Protein AF-A0AAV0HMB6-F1 (afdb_monomer_lite)

pLDDT: mean 75.04, std 21.89, range [33.16, 98.25]

Secondary structure (DSSP, 8-state):
------HHHHHHHHHHHHHHHHHSTT---SEEEEEEEEETTPSPP--TT--S--TTTS-GGGEEEEEEEEEE-HHHHHHTT------------------------S--HHHHHHGGG-EEETTSHHHHHHHHHT-EEEEE-----TTSTTSGGG---TTPPPHHHHHHHHTT--EEEEEEETTEEEEEEESS-------

Sequence (199 aa):
MEEHLSPLAITHLLQHTLRSLCNHETSQWVYAVFWRILPRNYPPPKWDGQGAYDRSRGNRRNWILVWEDGFCNFAAAETINNECPTTTTTTTCSASASGYHHHHQGLQPELFFKMSHEIYNYGEGLIGKVAADHSHKWVYKEANEQEINFLSTWHNSPDSQPRTWEAQFQSGIKTIALIGVREGVVQLGAVHKVLLRTY

Radius of gyration: 20.17 Å; chains: 1; bounding box: 51×43×58 Å

Foldseek 3Di:
DPPDDDPVRVLVVVVVVQCCQCPDPPHQFQKKWWWFKDAQCPVPDCPPDDDDPPVPPDDLQRIKTATDDMDGNQVQQQPPVPPDDDDDDDDDDDDDDDDDPPPQQGCDPVLVVVRNPDMGRQCFEDFNVCQNVQHKDKDFDDDDPVPPPPPCVPDPDSHDDPPSVVVVVVSQWGMWMWGHDPGTIMITTGSDDDDDDDD

InterPro domains:
  IPR025610 Transcri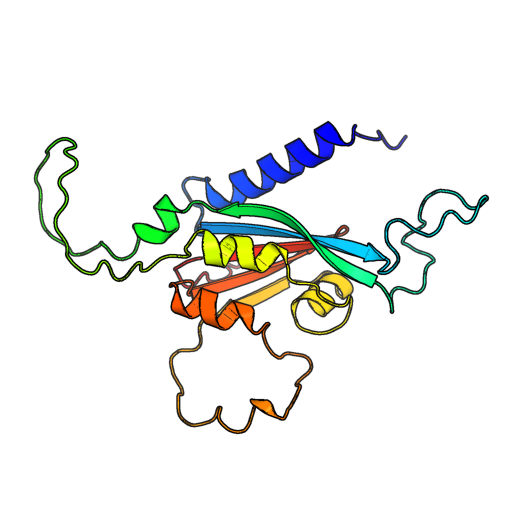ption factor MYC/MYB N-terminal [PF14215] (14-194)

Structure (mmCIF, N/CA/C/O backbone):
data_AF-A0AAV0HMB6-F1
#
_entry.id   AF-A0AAV0HMB6-F1
#
loop_
_atom_site.group_PDB
_atom_site.id
_atom_site.type_symbol
_atom_site.label_atom_id
_atom_site.label_alt_id
_atom_site.label_comp_id
_atom_site.label_asym_id
_atom_site.label_entity_id
_atom_site.label_seq_id
_atom_site.pdbx_PDB_ins_code
_atom_site.Cartn_x
_atom_site.Cartn_y
_atom_site.Cartn_z
_atom_site.occupancy
_atom_site.B_iso_or_equiv
_atom_site.auth_seq_id
_atom_site.auth_comp_id
_atom_site.auth_asym_id
_atom_site.auth_atom_id
_atom_site.pdbx_PDB_model_num
ATOM 1 N N . MET A 1 1 ? -4.453 -3.823 -30.445 1.00 33.16 1 MET A N 1
ATOM 2 C CA . MET A 1 1 ? -4.070 -2.400 -30.462 1.00 33.16 1 MET A CA 1
ATOM 3 C C . MET A 1 1 ? -4.107 -1.963 -29.007 1.00 33.16 1 MET A C 1
ATOM 5 O O . MET A 1 1 ? -5.194 -1.818 -28.475 1.00 33.16 1 MET A O 1
ATOM 9 N N . GLU A 1 2 ? -2.968 -1.963 -28.308 1.00 44.78 2 GLU A N 1
ATOM 10 C CA . GLU A 1 2 ? -2.918 -1.468 -26.922 1.00 44.78 2 GLU A CA 1
ATOM 11 C C . GLU A 1 2 ? -2.965 0.060 -26.986 1.00 44.78 2 GLU A C 1
ATOM 13 O O . GLU A 1 2 ? -2.011 0.691 -27.439 1.00 44.78 2 GLU A O 1
ATOM 18 N N . GLU A 1 3 ? -4.096 0.651 -26.605 1.00 52.81 3 GLU A N 1
ATOM 19 C CA . GLU A 1 3 ? -4.207 2.098 -26.433 1.00 52.81 3 GLU A CA 1
ATOM 20 C C . GLU A 1 3 ? -3.303 2.514 -25.269 1.00 52.81 3 GLU A C 1
ATOM 22 O O . GLU A 1 3 ? -3.599 2.279 -24.097 1.00 52.81 3 GLU A O 1
ATOM 27 N N . HIS A 1 4 ? -2.146 3.085 -25.597 1.00 60.34 4 HIS A N 1
ATOM 28 C CA . HIS A 1 4 ? -1.237 3.633 -24.602 1.00 60.34 4 HIS A CA 1
ATOM 29 C C . HIS A 1 4 ? -1.831 4.949 -24.087 1.00 60.34 4 HIS A C 1
ATOM 31 O O . HIS A 1 4 ? -1.728 5.990 -24.737 1.00 60.34 4 HIS A O 1
ATOM 37 N N . LEU A 1 5 ? -2.498 4.893 -22.933 1.00 73.69 5 LEU A N 1
ATOM 38 C CA . LEU A 1 5 ? -2.945 6.083 -22.210 1.00 73.69 5 LEU A CA 1
ATOM 39 C C . LEU A 1 5 ? -1.743 6.995 -21.929 1.00 73.69 5 LEU A C 1
ATOM 41 O O . LEU A 1 5 ? -0.644 6.522 -21.627 1.00 73.69 5 LEU A O 1
ATOM 45 N N . SER A 1 6 ? -1.946 8.311 -22.018 1.00 84.62 6 SER A N 1
ATOM 46 C CA . SER A 1 6 ? -0.883 9.260 -21.684 1.00 84.62 6 SER A CA 1
ATOM 47 C C . SER A 1 6 ? -0.466 9.090 -20.212 1.00 84.62 6 SER A C 1
ATOM 49 O O . SER A 1 6 ? -1.313 8.775 -19.372 1.00 84.62 6 SER A O 1
ATOM 51 N N . PRO A 1 7 ? 0.809 9.330 -19.851 1.00 80.25 7 PRO A N 1
ATOM 52 C CA . PRO A 1 7 ? 1.263 9.206 -18.463 1.00 80.25 7 PRO A CA 1
ATOM 53 C C . PRO A 1 7 ? 0.420 10.027 -17.475 1.00 80.25 7 PRO A C 1
ATOM 55 O O . PRO A 1 7 ? 0.110 9.558 -16.386 1.00 80.25 7 PRO A O 1
ATOM 58 N N . LEU A 1 8 ? -0.020 11.217 -17.896 1.00 83.56 8 LEU A N 1
ATOM 59 C CA . LEU A 1 8 ? -0.921 12.090 -17.137 1.00 83.56 8 LEU A CA 1
ATOM 60 C C . LEU A 1 8 ? -2.319 11.483 -16.940 1.00 83.56 8 LEU A C 1
ATOM 62 O O . LEU A 1 8 ? -2.918 11.639 -15.881 1.00 83.56 8 LEU A O 1
ATOM 66 N N . ALA A 1 9 ? -2.855 10.787 -17.946 1.00 87.12 9 ALA A N 1
ATOM 67 C CA . ALA A 1 9 ? -4.139 10.105 -17.814 1.00 87.12 9 ALA A CA 1
ATOM 68 C C . ALA A 1 9 ? -4.046 8.921 -16.840 1.00 87.12 9 ALA A C 1
ATOM 70 O O . ALA A 1 9 ? -4.976 8.689 -16.069 1.00 87.12 9 ALA A O 1
ATOM 71 N N . ILE A 1 10 ? -2.916 8.204 -16.838 1.00 87.44 10 ILE A N 1
ATOM 72 C CA . ILE A 1 10 ? -2.668 7.082 -15.923 1.00 87.44 10 ILE A CA 1
ATOM 73 C C . ILE A 1 10 ? -2.595 7.570 -14.473 1.00 87.44 10 ILE A C 1
ATOM 75 O O . ILE A 1 10 ? -3.253 6.987 -13.611 1.00 87.44 10 ILE A O 1
ATOM 79 N N . THR A 1 11 ? -1.854 8.648 -14.196 1.00 89.62 11 THR A N 1
ATOM 80 C CA . THR A 1 11 ? -1.763 9.203 -12.835 1.00 89.62 11 THR A CA 1
ATOM 81 C C . THR A 1 11 ? -3.111 9.729 -12.354 1.00 89.62 11 THR A C 1
ATOM 83 O O . THR A 1 11 ? -3.522 9.427 -11.238 1.00 89.62 11 THR A O 1
ATOM 86 N N . HIS A 1 12 ? -3.852 10.433 -13.212 1.00 91.69 12 HIS A N 1
ATOM 87 C CA . HIS A 1 12 ? -5.188 10.918 -12.870 1.00 91.69 12 HIS A CA 1
ATOM 88 C C . HIS A 1 12 ? -6.165 9.769 -12.577 1.00 91.69 12 HIS A C 1
ATOM 90 O O . HIS A 1 12 ? -6.942 9.837 -11.623 1.00 91.69 12 HIS A O 1
ATOM 96 N N . LEU A 1 13 ? -6.120 8.691 -13.366 1.00 94.44 13 LEU A N 1
ATOM 97 C CA . LEU A 1 13 ? -6.949 7.509 -13.137 1.00 94.44 13 LEU A CA 1
ATOM 98 C C . LEU 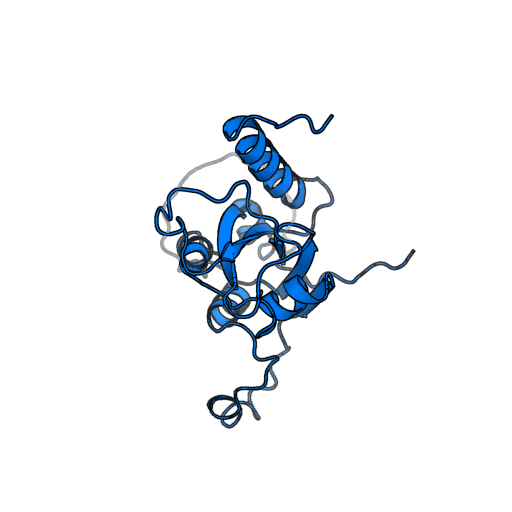A 1 13 ? -6.589 6.812 -11.821 1.00 94.44 13 LEU A C 1
ATOM 100 O O . LEU A 1 13 ? -7.493 6.421 -11.079 1.00 94.44 13 LEU A O 1
ATOM 104 N N . LEU A 1 14 ? -5.296 6.677 -11.514 1.00 95.19 14 LEU A N 1
ATOM 105 C CA . LEU A 1 14 ? -4.832 6.106 -10.251 1.00 95.19 14 LEU A CA 1
ATOM 106 C C . LEU A 1 14 ? -5.345 6.929 -9.067 1.00 95.19 14 LEU A C 1
ATOM 108 O O . LEU A 1 14 ? -6.019 6.385 -8.192 1.00 95.19 14 LEU A O 1
ATOM 112 N N . GLN A 1 15 ? -5.115 8.240 -9.090 1.00 95.12 15 GLN A N 1
ATOM 113 C CA . GLN A 1 15 ? -5.544 9.151 -8.034 1.00 95.12 15 GLN A CA 1
ATOM 114 C C . GLN A 1 15 ? -7.068 9.115 -7.838 1.00 95.12 15 GLN A C 1
ATOM 116 O O . GLN A 1 15 ? -7.560 9.009 -6.712 1.00 95.12 15 GLN A O 1
ATOM 121 N N . HIS A 1 16 ? -7.834 9.150 -8.935 1.00 95.06 16 HIS A N 1
ATOM 122 C CA . HIS A 1 16 ? -9.292 9.036 -8.898 1.00 95.06 16 HIS A CA 1
ATOM 123 C C . HIS A 1 16 ? -9.742 7.700 -8.289 1.00 95.06 16 HIS A C 1
ATOM 125 O O . HIS A 1 16 ? -10.652 7.669 -7.460 1.00 95.06 16 HIS A O 1
ATOM 131 N N . THR A 1 17 ? -9.085 6.599 -8.659 1.00 95.75 17 THR A N 1
ATOM 132 C CA . THR A 1 17 ? -9.391 5.258 -8.144 1.00 95.75 17 THR A CA 1
ATOM 133 C C . THR A 1 17 ? -9.129 5.169 -6.643 1.00 95.75 17 THR A C 1
ATOM 135 O O . THR A 1 17 ? -10.019 4.766 -5.896 1.00 95.75 17 THR A O 1
ATOM 138 N N . LEU A 1 18 ? -7.953 5.604 -6.177 1.00 96.81 18 LEU A N 1
ATOM 139 C CA . LEU A 1 18 ? -7.600 5.597 -4.753 1.00 96.81 18 LEU A CA 1
ATOM 140 C C . LEU A 1 18 ? -8.571 6.448 -3.928 1.00 96.81 18 LEU A C 1
ATOM 142 O O . LEU A 1 18 ? -9.039 6.012 -2.878 1.00 96.81 18 LEU A O 1
ATOM 146 N N . ARG A 1 19 ? -8.953 7.624 -4.438 1.00 95.31 19 ARG A N 1
ATOM 147 C CA . ARG A 1 19 ? -9.962 8.478 -3.802 1.00 95.31 19 ARG A CA 1
ATOM 148 C C . ARG A 1 19 ? -11.334 7.808 -3.741 1.00 95.31 19 ARG A C 1
ATOM 150 O O . ARG A 1 19 ? -11.994 7.862 -2.705 1.00 95.31 19 ARG A O 1
ATOM 157 N N . SER A 1 20 ? -11.762 7.165 -4.826 1.00 94.69 20 SER A N 1
ATOM 158 C CA . SER A 1 20 ? -13.049 6.464 -4.887 1.00 94.69 20 SER A CA 1
ATOM 159 C C . SER A 1 20 ? -13.138 5.311 -3.885 1.00 94.69 20 SER A C 1
ATOM 161 O O . SER A 1 20 ? -14.225 5.041 -3.381 1.00 94.69 20 SER A O 1
ATOM 163 N N . LEU A 1 21 ? -12.020 4.646 -3.574 1.00 94.50 21 LEU A N 1
ATOM 164 C CA . LEU A 1 21 ? -11.984 3.566 -2.585 1.00 94.50 21 LEU A CA 1
ATOM 165 C C . LEU A 1 21 ? -12.268 4.062 -1.163 1.00 94.50 21 LEU A C 1
ATOM 167 O O . LEU A 1 21 ? -12.792 3.292 -0.365 1.00 94.50 21 LEU A O 1
ATOM 171 N N . CYS A 1 22 ? -11.977 5.326 -0.847 1.00 93.50 22 CYS A N 1
ATOM 172 C CA . CYS A 1 22 ? -12.144 5.894 0.496 1.00 93.50 22 CYS A CA 1
ATOM 173 C C . CYS A 1 22 ? -13.364 6.813 0.647 1.00 93.50 22 CYS A C 1
ATOM 175 O O . CYS A 1 22 ? -13.872 6.977 1.750 1.00 93.50 22 CYS A O 1
ATOM 177 N N . ASN A 1 23 ? -13.842 7.418 -0.443 1.00 88.25 23 ASN A N 1
ATOM 178 C CA . ASN A 1 23 ? -14.898 8.437 -0.395 1.00 88.25 23 ASN A CA 1
ATOM 179 C C . ASN A 1 23 ? -16.288 7.934 -0.816 1.00 88.25 23 ASN A C 1
ATOM 181 O O . ASN A 1 23 ? -17.207 8.739 -0.946 1.00 88.25 23 ASN A O 1
ATOM 185 N N . HIS A 1 24 ? -16.459 6.633 -1.057 1.00 82.06 24 HIS A N 1
ATOM 186 C CA . HIS A 1 24 ? -17.790 6.069 -1.285 1.00 82.06 24 HIS A CA 1
ATOM 187 C C . HIS A 1 24 ? -18.606 6.098 0.019 1.00 82.06 24 HIS A C 1
ATOM 189 O O . HIS A 1 24 ? -18.050 5.823 1.079 1.00 82.06 24 HIS A O 1
ATOM 195 N N . GLU A 1 25 ? -19.915 6.366 -0.043 1.00 75.69 25 GLU A N 1
ATOM 196 C CA . GLU A 1 25 ? -20.788 6.497 1.147 1.00 75.69 25 GLU A CA 1
ATOM 197 C C . GLU A 1 25 ? -20.763 5.264 2.064 1.00 75.69 25 GLU A C 1
ATOM 199 O O . GLU A 1 25 ? -20.934 5.359 3.274 1.00 75.69 25 GLU A O 1
ATOM 204 N N . THR A 1 26 ? -20.517 4.092 1.484 1.00 80.69 26 THR A N 1
ATOM 205 C CA . THR A 1 26 ? -20.429 2.810 2.195 1.00 80.69 26 THR A CA 1
ATOM 206 C C . THR A 1 26 ? -18.992 2.368 2.471 1.00 80.69 26 THR A C 1
ATOM 208 O O . THR A 1 26 ? -18.779 1.234 2.908 1.00 80.69 26 THR A O 1
ATOM 211 N N . SER A 1 27 ? -17.993 3.190 2.136 1.00 85.25 27 SER A N 1
ATOM 212 C CA . SER A 1 27 ? -16.596 2.806 2.305 1.00 85.25 27 SER A CA 1
ATOM 213 C C . SER A 1 27 ? -16.220 2.763 3.778 1.00 85.25 27 SER A C 1
ATOM 215 O O . SER A 1 27 ? -16.544 3.647 4.563 1.00 85.25 27 SER A O 1
ATOM 217 N N . GLN A 1 28 ? -15.490 1.714 4.139 1.00 90.25 28 GLN A N 1
ATOM 218 C CA . GLN A 1 28 ? -14.910 1.549 5.469 1.00 90.25 28 GLN A CA 1
ATOM 219 C C . GLN A 1 28 ? -13.432 1.969 5.499 1.00 90.25 28 GLN A C 1
ATOM 221 O O . GLN A 1 28 ? -12.807 1.939 6.559 1.00 90.25 28 GLN A O 1
ATOM 226 N N . TRP A 1 29 ? -12.865 2.326 4.342 1.00 94.56 29 TRP A N 1
ATOM 227 C CA . TRP A 1 29 ? -11.444 2.604 4.169 1.00 94.56 29 TRP A CA 1
ATOM 228 C C . TRP A 1 29 ? -11.159 4.092 4.346 1.00 94.56 29 TRP A C 1
ATOM 230 O O . TRP A 1 29 ? -11.701 4.924 3.627 1.00 94.56 29 TRP A O 1
ATOM 240 N N . VAL A 1 30 ? -10.260 4.425 5.269 1.00 94.62 30 VAL A N 1
ATOM 241 C CA . VAL A 1 30 ? -9.842 5.810 5.534 1.00 94.62 30 VAL A CA 1
ATOM 242 C C . VAL A 1 30 ? -8.644 6.219 4.684 1.00 94.62 30 VAL A C 1
ATOM 244 O O . VAL A 1 30 ? -8.485 7.399 4.395 1.00 94.62 30 VAL A O 1
ATOM 247 N N . TYR A 1 31 ? -7.826 5.262 4.238 1.00 96.62 31 TYR A N 1
ATOM 248 C CA . TYR A 1 31 ? -6.764 5.523 3.272 1.00 96.62 31 TYR A CA 1
ATOM 249 C C . TYR A 1 31 ? -6.585 4.373 2.280 1.00 96.62 31 TYR A C 1
ATOM 251 O O . TYR A 1 31 ? -6.915 3.219 2.571 1.00 96.62 31 TYR A O 1
ATOM 259 N N . ALA A 1 32 ? -6.007 4.708 1.130 1.00 97.88 32 ALA A N 1
ATOM 260 C CA . ALA A 1 32 ? -5.590 3.795 0.081 1.00 97.88 32 ALA A CA 1
ATOM 261 C C . ALA A 1 32 ? -4.216 4.215 -0.456 1.00 97.88 32 ALA A C 1
ATOM 263 O O . ALA A 1 32 ? -3.993 5.386 -0.744 1.00 97.88 32 ALA A O 1
ATOM 264 N N . VAL A 1 33 ? -3.301 3.263 -0.605 1.00 98.00 33 VAL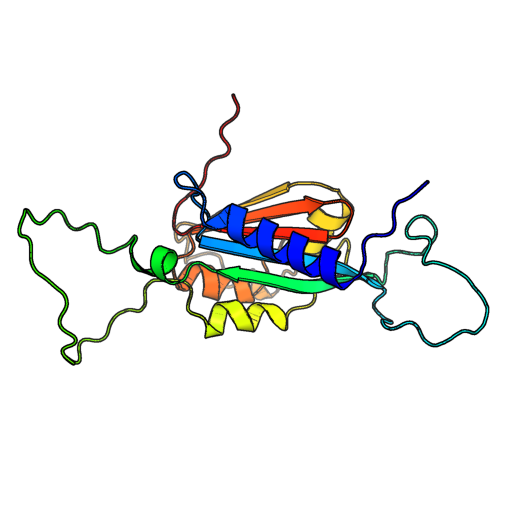 A N 1
ATOM 265 C CA . VAL A 1 33 ? -1.943 3.469 -1.124 1.00 98.00 33 VAL A CA 1
ATOM 266 C C . VAL A 1 33 ? -1.692 2.480 -2.244 1.00 98.00 33 VAL A C 1
ATOM 268 O O . VAL A 1 33 ? -2.041 1.304 -2.119 1.00 98.00 33 VAL A O 1
ATOM 271 N N . PHE A 1 34 ? -1.063 2.940 -3.319 1.00 98.25 34 PHE A N 1
ATOM 272 C CA . PHE A 1 34 ? -0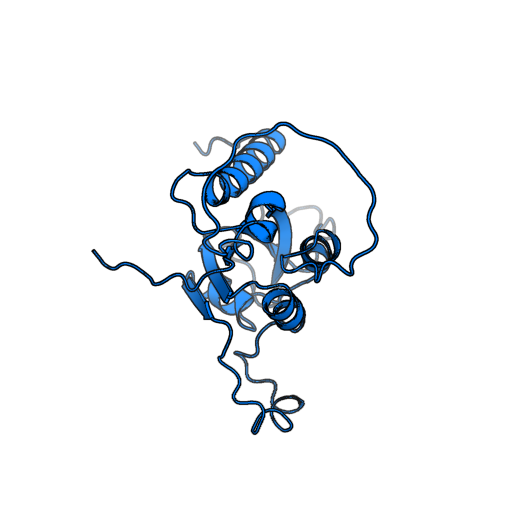.615 2.077 -4.394 1.00 98.25 34 PHE A CA 1
ATOM 273 C C . PHE A 1 34 ? 0.906 1.926 -4.403 1.00 98.25 34 PHE A C 1
ATOM 275 O O . PHE A 1 34 ? 1.657 2.890 -4.570 1.00 98.25 34 PHE A O 1
ATOM 282 N N . TRP A 1 35 ? 1.340 0.677 -4.255 1.00 97.75 35 TRP A N 1
ATOM 283 C CA . TRP A 1 35 ? 2.733 0.267 -4.307 1.00 97.75 35 TRP A CA 1
ATOM 284 C C . TRP A 1 35 ? 3.052 -0.311 -5.686 1.00 97.75 35 TRP A C 1
ATOM 286 O O . TRP A 1 35 ? 2.624 -1.422 -6.007 1.00 97.75 35 TRP A O 1
ATOM 296 N N . ARG A 1 36 ? 3.812 0.417 -6.507 1.00 95.69 36 ARG A N 1
ATOM 297 C CA . ARG A 1 36 ? 4.202 -0.009 -7.858 1.00 95.69 36 ARG A CA 1
ATOM 298 C C . ARG A 1 36 ? 5.338 -1.010 -7.800 1.00 95.69 36 ARG A C 1
ATOM 300 O O . ARG A 1 36 ? 6.358 -0.751 -7.169 1.00 95.69 36 ARG A O 1
ATOM 307 N N . ILE A 1 37 ? 5.208 -2.097 -8.552 1.00 93.69 37 ILE A N 1
ATOM 308 C CA . ILE A 1 37 ? 6.316 -3.021 -8.791 1.00 93.69 37 ILE A CA 1
ATOM 309 C C . ILE A 1 37 ? 7.238 -2.442 -9.868 1.00 93.69 37 ILE A C 1
ATOM 311 O O . ILE A 1 37 ? 6.807 -2.181 -10.995 1.00 93.69 37 ILE A O 1
ATOM 315 N N . LEU A 1 38 ? 8.522 -2.295 -9.547 1.00 90.12 38 LEU A N 1
ATOM 316 C CA . LEU A 1 38 ? 9.539 -1.853 -10.496 1.00 90.12 38 LEU A CA 1
ATOM 317 C C . LEU A 1 38 ? 10.900 -2.532 -10.273 1.00 90.12 38 LEU A C 1
ATOM 319 O O . LEU A 1 38 ? 11.188 -3.016 -9.177 1.00 90.12 38 LEU A O 1
ATOM 323 N N . PRO A 1 39 ? 11.763 -2.605 -11.301 1.00 87.44 39 PRO A N 1
ATOM 324 C CA . PRO A 1 39 ? 13.129 -3.088 -11.127 1.00 87.44 39 PRO A CA 1
ATOM 325 C C . PRO A 1 39 ? 13.913 -2.161 -10.190 1.00 87.44 39 PRO A C 1
ATOM 327 O O . PRO A 1 39 ? 13.859 -0.947 -10.353 1.00 87.44 39 PRO A O 1
ATOM 330 N N . ARG A 1 40 ? 14.713 -2.706 -9.267 1.00 80.31 40 ARG A N 1
ATOM 331 C CA . ARG A 1 40 ? 15.504 -1.905 -8.310 1.00 80.31 40 ARG A CA 1
ATOM 332 C C . ARG A 1 40 ? 16.460 -0.897 -8.959 1.00 80.31 40 ARG A C 1
ATOM 334 O O . ARG A 1 40 ? 16.766 0.122 -8.356 1.00 80.31 40 ARG A O 1
ATOM 341 N N . ASN A 1 41 ? 16.904 -1.152 -10.186 1.00 70.69 41 ASN A N 1
ATOM 342 C CA . ASN A 1 41 ? 17.792 -0.257 -10.930 1.00 70.69 41 ASN A CA 1
ATOM 343 C C . ASN A 1 41 ? 17.026 0.840 -11.695 1.00 70.69 41 ASN A C 1
ATOM 345 O O . ASN A 1 41 ? 17.417 1.140 -12.809 1.00 70.69 41 ASN A O 1
ATOM 349 N N . TYR A 1 42 ? 15.924 1.397 -11.185 1.00 58.38 42 TYR A N 1
ATOM 350 C CA . TYR A 1 42 ? 15.123 2.389 -11.923 1.00 58.38 42 TYR A CA 1
ATOM 351 C C . TYR A 1 42 ? 15.601 3.848 -11.691 1.00 58.38 42 TYR A C 1
ATOM 353 O O . TYR A 1 42 ? 15.870 4.200 -10.544 1.00 58.38 42 TYR A O 1
ATOM 361 N N . PRO A 1 43 ? 15.648 4.726 -12.721 1.00 57.31 43 PRO A N 1
ATOM 362 C CA . PRO A 1 43 ? 15.482 4.404 -14.130 1.00 57.31 43 PRO A CA 1
ATOM 363 C C . PRO A 1 43 ? 16.644 3.510 -14.578 1.00 57.31 43 PRO A C 1
ATOM 365 O O . PRO A 1 43 ? 17.783 3.744 -14.171 1.00 57.31 43 PRO A O 1
ATOM 368 N N . PRO A 1 44 ? 16.369 2.473 -15.379 1.00 57.28 44 PRO A N 1
ATOM 369 C CA . PRO A 1 44 ? 17.384 1.538 -15.839 1.00 57.28 44 PRO A CA 1
ATOM 370 C C . PRO A 1 44 ? 18.558 2.300 -16.424 1.00 57.28 44 PRO A C 1
ATOM 372 O O . PRO A 1 44 ? 18.346 3.289 -17.138 1.00 57.28 44 PRO A O 1
ATOM 375 N N . PRO A 1 45 ? 19.793 1.868 -16.114 1.00 59.38 45 PRO A N 1
ATOM 376 C CA . PRO A 1 45 ? 20.955 2.435 -16.764 1.00 59.38 45 PRO A CA 1
ATOM 377 C C . PRO A 1 45 ? 20.693 2.385 -18.268 1.00 59.38 45 PRO A C 1
ATOM 379 O O . PRO A 1 45 ? 20.196 1.375 -18.768 1.00 59.38 45 PRO A O 1
ATOM 382 N N . LYS A 1 46 ? 20.934 3.504 -18.961 1.00 59.19 46 LYS A N 1
ATOM 383 C CA . LYS A 1 46 ? 20.759 3.614 -20.412 1.00 59.19 46 LYS A CA 1
ATOM 384 C C . LYS A 1 46 ? 21.703 2.616 -21.074 1.00 59.19 46 LYS A C 1
ATOM 386 O O . LYS A 1 46 ? 22.860 2.916 -21.333 1.00 59.19 46 LYS A O 1
ATOM 391 N N . TRP A 1 47 ? 21.245 1.385 -21.226 1.00 52.31 47 TRP A N 1
ATOM 392 C CA . TRP A 1 47 ? 21.889 0.380 -22.041 1.00 52.31 47 TRP A CA 1
ATOM 393 C C . TRP A 1 47 ? 21.225 0.557 -23.388 1.00 52.31 47 TRP A C 1
ATOM 395 O O . TRP A 1 47 ? 20.103 0.103 -23.610 1.00 52.31 47 TRP A O 1
ATOM 405 N N . ASP A 1 48 ? 21.858 1.375 -24.218 1.00 47.31 48 ASP A N 1
ATOM 406 C CA . ASP A 1 48 ? 21.398 1.676 -25.561 1.00 47.31 48 ASP A CA 1
ATOM 407 C C . ASP A 1 48 ? 21.128 0.350 -26.297 1.00 47.31 48 ASP A C 1
ATOM 409 O O . ASP A 1 48 ? 22.064 -0.369 -26.635 1.00 47.31 48 ASP A O 1
ATOM 413 N N . GLY A 1 49 ? 19.855 -0.015 -26.516 1.00 51.56 49 GLY A N 1
ATOM 414 C CA . GLY A 1 49 ? 19.522 -1.033 -27.520 1.00 51.56 49 GLY A CA 1
ATOM 415 C C . GLY A 1 49 ? 18.539 -2.162 -27.200 1.00 51.56 49 GLY A C 1
ATOM 416 O O . GLY A 1 49 ? 18.373 -3.011 -28.072 1.00 51.56 49 GLY A O 1
ATOM 417 N N . GLN A 1 50 ? 17.830 -2.214 -26.066 1.00 46.81 50 GLN A N 1
ATOM 418 C CA . GLN A 1 50 ? 16.754 -3.212 -25.909 1.00 46.81 50 GLN A CA 1
ATOM 419 C C . GLN A 1 50 ? 15.437 -2.594 -25.439 1.00 46.81 50 GLN A C 1
ATOM 421 O O . GLN A 1 50 ? 15.369 -1.917 -24.419 1.00 46.81 50 GLN A O 1
ATOM 426 N N . GLY A 1 51 ? 14.410 -2.805 -26.271 1.00 50.06 51 GLY A N 1
ATOM 427 C CA . GLY A 1 51 ? 13.080 -2.214 -26.178 1.00 50.06 51 GLY A CA 1
ATOM 428 C C . GLY A 1 51 ? 12.293 -2.563 -24.914 1.00 50.06 51 GLY A C 1
ATOM 429 O O . GLY A 1 51 ? 12.781 -3.252 -24.024 1.00 50.06 51 GLY A O 1
ATOM 430 N N . ALA A 1 52 ? 11.070 -2.019 -24.879 1.00 49.50 52 ALA A N 1
ATOM 431 C CA . ALA A 1 52 ? 10.063 -2.070 -23.817 1.00 49.50 52 ALA A CA 1
ATOM 432 C C . ALA A 1 52 ? 10.267 -3.181 -22.775 1.00 49.50 52 ALA A C 1
ATOM 434 O O . ALA A 1 52 ? 10.348 -4.352 -23.138 1.00 49.50 52 ALA A O 1
ATOM 435 N N . TYR A 1 53 ? 10.295 -2.804 -21.487 1.00 55.06 53 TYR A N 1
ATOM 436 C CA . TYR A 1 53 ? 10.407 -3.719 -20.346 1.00 55.06 53 TYR A CA 1
ATOM 437 C C . TYR A 1 53 ? 9.422 -4.878 -20.471 1.00 55.06 53 TYR A C 1
ATOM 439 O O . TYR A 1 53 ? 8.270 -4.777 -20.045 1.00 55.06 53 TYR A O 1
ATOM 447 N N . ASP A 1 54 ? 9.877 -6.001 -21.022 1.00 50.62 54 ASP A N 1
ATOM 448 C CA . ASP A 1 54 ? 9.091 -7.217 -21.020 1.00 50.62 54 ASP A CA 1
ATOM 449 C C . ASP A 1 54 ? 9.118 -7.785 -19.600 1.00 50.62 54 ASP A C 1
ATOM 451 O O . ASP A 1 54 ? 9.996 -8.554 -19.192 1.00 50.62 54 ASP A O 1
ATOM 455 N N . ARG A 1 55 ? 8.125 -7.355 -18.820 1.00 55.72 55 ARG A N 1
ATOM 456 C CA . ARG A 1 55 ? 7.897 -7.754 -17.429 1.00 55.72 55 ARG A CA 1
ATOM 457 C C . ARG A 1 55 ? 7.728 -9.268 -17.266 1.00 55.72 55 ARG A C 1
ATOM 459 O O . ARG A 1 55 ? 7.763 -9.759 -16.136 1.00 55.72 55 ARG A O 1
ATOM 466 N N . SER A 1 56 ? 7.534 -10.015 -18.354 1.00 51.31 56 SER A N 1
ATOM 467 C CA . SER A 1 56 ? 7.374 -11.470 -18.341 1.00 51.31 56 SER A CA 1
ATOM 468 C C . SER A 1 56 ? 8.691 -12.252 -18.438 1.00 51.31 56 SER A C 1
ATOM 470 O O . SER A 1 56 ? 8.702 -13.432 -18.097 1.00 51.31 56 SER A O 1
ATOM 472 N N . ARG A 1 57 ? 9.808 -11.618 -18.839 1.00 52.56 57 ARG A N 1
ATOM 473 C CA . ARG A 1 57 ? 11.071 -12.319 -19.161 1.00 52.56 57 ARG A CA 1
ATOM 474 C C . ARG A 1 57 ? 12.271 -11.991 -18.264 1.00 52.56 57 ARG A C 1
ATOM 476 O O . ARG A 1 57 ? 13.312 -12.631 -18.389 1.00 52.56 57 ARG A O 1
ATOM 483 N N . GLY A 1 58 ? 12.154 -11.020 -17.357 1.00 58.88 58 GLY A N 1
ATOM 484 C CA . GLY A 1 58 ? 13.238 -10.618 -16.451 1.00 58.88 58 GLY A CA 1
ATOM 485 C C . GLY A 1 58 ? 13.276 -11.400 -15.133 1.00 58.88 58 GLY A C 1
ATOM 486 O O . GLY A 1 58 ? 12.237 -11.743 -14.572 1.00 58.88 58 GLY A O 1
ATOM 487 N N . ASN A 1 59 ? 14.476 -11.625 -14.586 1.00 65.19 59 ASN A N 1
ATOM 488 C CA . ASN A 1 59 ? 14.655 -12.128 -13.221 1.00 65.19 59 ASN A CA 1
ATOM 489 C C . ASN A 1 59 ? 14.038 -11.139 -12.208 1.00 65.19 59 ASN A C 1
ATOM 491 O O . ASN A 1 59 ? 14.618 -10.088 -11.926 1.00 65.19 59 ASN A O 1
ATOM 495 N N . ARG A 1 60 ? 12.869 -11.481 -11.651 1.00 71.06 60 ARG A N 1
ATOM 496 C CA . ARG A 1 60 ? 12.130 -10.627 -10.702 1.00 71.06 60 ARG A CA 1
ATOM 497 C C . ARG A 1 60 ? 12.703 -10.622 -9.280 1.00 71.06 60 ARG A C 1
ATOM 499 O O . ARG A 1 60 ? 12.185 -9.907 -8.433 1.00 71.06 60 ARG A O 1
ATOM 506 N N . ARG A 1 61 ? 13.788 -11.363 -9.007 1.00 73.12 61 ARG A N 1
ATOM 507 C CA . ARG A 1 61 ? 14.433 -11.411 -7.674 1.00 73.12 61 ARG A CA 1
ATOM 508 C C . ARG A 1 61 ? 14.966 -10.056 -7.193 1.00 73.12 61 ARG A C 1
ATOM 510 O O . ARG A 1 61 ? 15.144 -9.870 -6.002 1.00 73.12 61 ARG A O 1
ATOM 517 N N . ASN A 1 62 ? 15.212 -9.119 -8.111 1.00 82.44 62 ASN A N 1
ATOM 518 C CA . ASN A 1 62 ? 15.706 -7.771 -7.801 1.00 82.44 62 ASN A CA 1
ATOM 519 C C . ASN A 1 62 ? 14.631 -6.695 -7.999 1.00 82.44 62 ASN A C 1
ATOM 521 O O . ASN A 1 62 ? 14.952 -5.538 -8.275 1.00 82.44 62 ASN A O 1
ATOM 525 N N . TRP A 1 63 ? 13.357 -7.074 -7.986 1.00 90.88 63 TRP A N 1
ATOM 526 C CA . TRP A 1 63 ? 12.266 -6.118 -8.106 1.00 90.88 63 TRP A CA 1
ATOM 527 C C . TRP A 1 63 ? 11.861 -5.621 -6.726 1.00 90.88 63 TRP A C 1
ATOM 529 O O . TRP A 1 63 ? 12.013 -6.320 -5.726 1.00 90.88 63 TRP A O 1
ATOM 539 N N . ILE A 1 64 ? 11.369 -4.393 -6.683 1.00 93.31 64 ILE A N 1
ATOM 540 C CA . ILE A 1 64 ? 10.942 -3.718 -5.465 1.00 93.31 64 ILE A CA 1
ATOM 541 C C . ILE A 1 64 ? 9.542 -3.148 -5.659 1.00 93.31 64 ILE A C 1
ATOM 543 O O . ILE A 1 64 ? 9.092 -2.942 -6.787 1.00 93.31 64 ILE A O 1
ATOM 547 N N . LEU A 1 65 ? 8.864 -2.900 -4.549 1.00 95.06 65 LEU A N 1
ATOM 548 C CA . LEU A 1 65 ? 7.645 -2.124 -4.486 1.00 95.06 65 LEU A CA 1
ATOM 549 C C . LEU A 1 65 ? 7.953 -0.769 -3.864 1.00 95.06 65 LEU A C 1
ATOM 551 O O . LEU A 1 65 ? 8.541 -0.707 -2.782 1.00 95.06 65 LEU A O 1
ATOM 555 N N . VAL A 1 66 ? 7.544 0.293 -4.551 1.00 95.19 66 VAL A N 1
ATOM 556 C CA . VAL A 1 66 ? 7.699 1.676 -4.089 1.00 95.19 66 VAL A CA 1
ATOM 557 C C . VAL A 1 66 ? 6.362 2.390 -4.108 1.00 95.19 66 VAL A C 1
ATOM 559 O O . VAL A 1 66 ? 5.461 2.022 -4.864 1.00 95.19 66 VAL A O 1
ATOM 562 N N . TRP A 1 67 ? 6.244 3.427 -3.291 1.00 95.75 67 TRP A N 1
ATOM 563 C CA . TRP A 1 67 ? 5.093 4.312 -3.315 1.00 95.75 67 TRP A CA 1
ATOM 564 C C . TRP A 1 67 ? 4.972 5.005 -4.674 1.00 95.75 67 TRP A C 1
ATOM 566 O O . TRP A 1 67 ? 5.905 5.677 -5.112 1.00 95.75 67 TRP A O 1
ATOM 576 N N . GLU A 1 68 ? 3.818 4.874 -5.324 1.00 95.50 68 GLU A N 1
ATOM 577 C CA . GLU A 1 68 ? 3.488 5.683 -6.500 1.00 95.50 68 GLU A CA 1
ATOM 578 C C . GLU A 1 68 ? 2.502 6.789 -6.152 1.00 95.50 68 GLU A C 1
ATOM 580 O O . GLU A 1 68 ? 2.746 7.947 -6.480 1.00 95.50 68 GLU A O 1
ATOM 585 N N . ASP A 1 69 ? 1.416 6.444 -5.461 1.00 96.94 69 ASP A N 1
ATOM 586 C CA . ASP A 1 69 ? 0.413 7.410 -5.027 1.00 96.94 69 ASP A CA 1
ATOM 587 C C . ASP A 1 69 ? -0.357 6.895 -3.804 1.00 96.94 69 ASP A C 1
ATOM 589 O O . ASP A 1 69 ? -0.376 5.695 -3.508 1.00 96.94 69 ASP A O 1
ATOM 593 N N . GLY A 1 70 ? -1.018 7.807 -3.098 1.00 96.94 70 GLY A N 1
ATOM 594 C CA . GLY A 1 70 ? -1.867 7.489 -1.965 1.00 96.94 70 GLY A CA 1
ATOM 595 C C . GLY A 1 70 ? -2.897 8.573 -1.682 1.00 96.94 70 GLY A C 1
ATOM 596 O O . GLY A 1 70 ? -2.654 9.766 -1.843 1.00 96.94 70 GLY A O 1
ATOM 597 N N . PHE A 1 71 ? -4.053 8.144 -1.194 1.00 97.06 71 PHE A N 1
ATOM 598 C CA . PHE A 1 71 ? -5.130 9.003 -0.735 1.00 97.06 71 PHE A CA 1
ATOM 599 C C . PHE A 1 71 ? -5.481 8.673 0.717 1.00 97.06 71 PHE A C 1
ATOM 601 O O . PHE A 1 71 ? -5.604 7.503 1.073 1.00 97.06 71 PHE A O 1
ATOM 608 N N . CYS A 1 72 ? -5.688 9.698 1.541 1.00 95.19 72 CYS A N 1
ATOM 609 C CA . CYS A 1 72 ? -6.187 9.555 2.905 1.00 95.19 72 CYS A CA 1
ATOM 610 C C . CYS A 1 72 ? -7.306 10.569 3.157 1.00 95.19 72 CYS A C 1
ATOM 612 O O . CYS A 1 72 ? -7.142 11.767 2.920 1.00 95.19 72 CYS A O 1
ATOM 614 N N . ASN A 1 73 ? -8.439 10.092 3.665 1.00 93.19 73 ASN A N 1
ATOM 615 C CA . ASN A 1 73 ? -9.509 10.919 4.195 1.00 93.19 73 ASN A CA 1
ATOM 616 C C . ASN A 1 73 ? -9.253 11.170 5.689 1.00 93.19 73 ASN A C 1
ATOM 618 O O . ASN A 1 73 ? -9.791 10.477 6.555 1.00 93.19 73 ASN A O 1
ATOM 622 N N . PHE A 1 74 ? -8.412 12.165 5.983 1.00 89.62 74 PHE A N 1
ATOM 623 C CA . PHE A 1 74 ? -8.014 12.504 7.354 1.00 89.62 74 PHE A CA 1
ATOM 624 C C . PHE A 1 74 ? -9.208 12.848 8.255 1.00 89.62 74 PHE A C 1
ATOM 626 O O . PHE A 1 74 ? -9.244 12.424 9.404 1.00 89.62 74 PHE A O 1
ATOM 633 N N . ALA A 1 75 ? -10.238 13.507 7.714 1.00 85.44 75 ALA A N 1
ATOM 634 C CA . ALA A 1 75 ? -11.444 13.834 8.473 1.00 85.44 75 ALA A CA 1
ATOM 635 C C . ALA A 1 75 ? -12.182 12.573 8.956 1.00 85.44 75 ALA A C 1
ATOM 637 O O . ALA A 1 75 ? -12.576 12.501 10.120 1.00 85.44 75 ALA A O 1
ATOM 638 N N . ALA A 1 76 ? -12.326 11.560 8.092 1.00 81.94 76 ALA A N 1
ATOM 639 C CA . ALA A 1 76 ? -12.936 10.278 8.455 1.00 81.94 76 ALA A CA 1
ATOM 640 C C . ALA A 1 76 ? -12.062 9.460 9.420 1.00 81.94 76 ALA A C 1
ATOM 642 O O . ALA A 1 76 ? -12.584 8.706 10.238 1.00 81.94 76 ALA A O 1
ATOM 643 N N . ALA A 1 77 ? -10.737 9.614 9.351 1.00 77.62 77 ALA A N 1
ATOM 644 C CA . ALA A 1 77 ? -9.821 8.968 10.286 1.00 77.62 77 ALA A CA 1
ATOM 645 C C . ALA A 1 77 ? -9.951 9.516 11.723 1.00 77.62 77 ALA A C 1
ATOM 647 O O . ALA A 1 77 ? -9.687 8.769 12.661 1.00 77.62 77 ALA A O 1
ATOM 648 N N . GLU A 1 78 ? -10.375 10.775 11.890 1.00 74.38 78 GLU A N 1
ATOM 649 C CA . GLU A 1 78 ? -10.536 11.453 13.188 1.00 74.38 78 GLU A CA 1
ATOM 650 C C . GLU A 1 78 ? -11.939 11.289 13.810 1.00 74.38 78 GLU A C 1
ATOM 652 O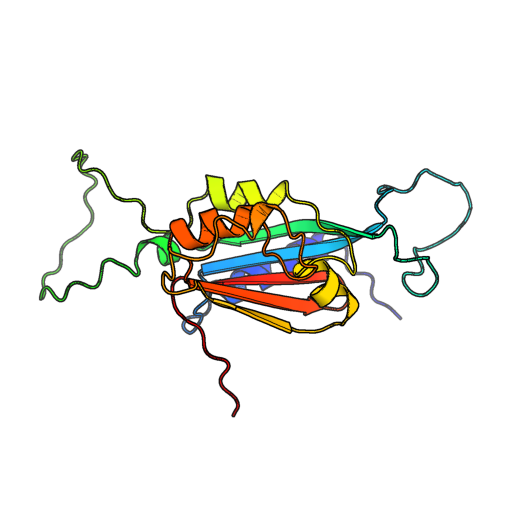 O . GLU A 1 78 ? -12.076 11.235 15.031 1.00 74.38 78 GLU A O 1
ATOM 657 N N . THR A 1 79 ? -13.004 11.201 13.001 1.00 62.91 79 THR A N 1
ATOM 658 C CA . THR A 1 79 ? -14.398 11.318 13.497 1.00 62.91 79 THR A CA 1
ATOM 659 C C . THR A 1 79 ? -14.910 10.103 14.272 1.00 62.91 79 THR A C 1
ATOM 661 O O . THR A 1 79 ? -15.812 10.226 15.097 1.00 62.91 79 THR A O 1
ATOM 664 N N . ILE A 1 80 ? -14.348 8.923 14.030 1.00 57.38 80 ILE A N 1
ATOM 665 C CA . ILE A 1 80 ? -14.954 7.643 14.424 1.00 57.38 80 ILE A CA 1
ATOM 666 C C . ILE A 1 80 ? -14.852 7.334 15.933 1.00 57.38 80 ILE A C 1
ATOM 668 O O . ILE A 1 80 ? -15.531 6.440 16.431 1.00 57.38 80 ILE A O 1
ATOM 672 N N . ASN A 1 81 ? -14.065 8.094 16.697 1.00 51.72 81 ASN A N 1
ATOM 673 C CA . ASN A 1 81 ? -13.961 7.901 18.150 1.00 51.72 81 ASN A CA 1
ATOM 674 C C . ASN A 1 81 ? -14.827 8.874 18.971 1.00 51.72 81 ASN A C 1
ATOM 676 O O . ASN A 1 81 ? -14.879 8.745 20.191 1.00 51.72 81 ASN A O 1
ATOM 680 N N . ASN A 1 82 ? -15.535 9.810 18.325 1.00 51.25 82 ASN A N 1
ATOM 681 C CA . ASN A 1 82 ? -16.390 10.791 19.005 1.00 51.25 82 ASN A CA 1
ATOM 682 C C . ASN A 1 82 ? -17.856 10.347 19.169 1.00 51.25 82 ASN A C 1
ATOM 684 O O . ASN A 1 82 ? -18.676 11.142 19.628 1.00 51.25 82 ASN A O 1
ATOM 688 N N . GLU A 1 83 ? -18.213 9.099 18.849 1.00 44.12 83 GLU A N 1
ATOM 689 C CA . GLU A 1 83 ? -19.554 8.558 19.119 1.00 44.12 83 GLU A CA 1
ATOM 690 C C . GLU A 1 83 ? -19.738 8.236 20.616 1.00 44.12 83 GLU A C 1
ATOM 692 O O . GLU A 1 83 ? -19.843 7.089 21.045 1.00 44.12 83 GLU A O 1
ATOM 697 N N . CYS A 1 84 ? -19.781 9.286 21.433 1.00 41.66 84 CYS A N 1
ATOM 698 C CA . CYS A 1 84 ? -20.443 9.271 22.729 1.00 41.66 84 CYS A CA 1
ATOM 699 C C . CYS A 1 84 ? -21.919 9.652 22.493 1.00 41.66 84 CYS A C 1
ATOM 701 O O . CYS A 1 84 ? -22.174 10.658 21.822 1.00 41.66 84 CYS A O 1
ATOM 703 N N . PRO A 1 85 ? -22.916 8.897 22.991 1.00 42.75 85 PRO A N 1
ATOM 704 C CA . PRO A 1 85 ? -24.316 9.234 22.782 1.00 42.75 85 PRO A CA 1
ATOM 705 C C . PRO A 1 85 ? -24.705 10.402 23.694 1.00 42.75 85 PRO A C 1
ATOM 707 O O . PRO A 1 85 ? -25.212 10.213 24.795 1.00 42.75 85 PRO A O 1
ATOM 710 N N . THR A 1 86 ? -24.500 11.627 23.224 1.00 37.53 86 THR A N 1
ATOM 711 C CA . THR A 1 86 ? -25.104 12.821 23.824 1.00 37.53 86 THR A CA 1
ATOM 712 C C . THR A 1 86 ? -25.974 13.518 22.793 1.00 37.53 86 THR A C 1
ATOM 714 O O . THR A 1 86 ? -25.513 14.291 21.962 1.00 37.53 86 THR A O 1
ATOM 717 N N . THR A 1 87 ? -27.250 13.138 22.846 1.00 36.75 87 THR A N 1
ATOM 718 C CA . THR A 1 87 ? -28.440 13.979 22.663 1.00 36.75 87 THR A CA 1
ATOM 719 C C . THR A 1 87 ? -28.212 15.373 22.074 1.00 36.75 87 THR A C 1
ATOM 721 O O . THR A 1 87 ? -27.628 16.232 22.726 1.00 36.75 87 THR A O 1
ATOM 724 N N . THR A 1 88 ? -28.801 15.588 20.891 1.00 40.19 88 THR A N 1
ATOM 725 C CA . THR A 1 88 ? -29.465 16.831 20.447 1.00 40.19 88 THR A CA 1
ATOM 726 C C . THR A 1 88 ? -28.914 18.146 20.998 1.00 40.19 88 THR A C 1
ATOM 728 O O . THR A 1 88 ? -29.268 18.526 22.104 1.00 40.19 88 THR A O 1
ATOM 731 N N . THR A 1 89 ? -28.222 18.912 20.152 1.00 34.19 89 THR A N 1
ATOM 732 C CA . THR A 1 89 ? -28.680 20.249 19.724 1.00 34.19 89 THR A CA 1
ATOM 733 C C . THR A 1 89 ? -27.808 20.759 18.574 1.00 34.19 89 THR A C 1
ATOM 735 O O . THR A 1 89 ? -26.585 20.730 18.639 1.00 34.19 89 THR A O 1
ATOM 738 N N . THR A 1 90 ? -28.466 21.245 17.523 1.00 42.44 90 THR A N 1
ATOM 739 C CA . THR A 1 90 ? -27.974 22.248 16.566 1.00 42.44 90 THR A CA 1
ATOM 740 C C . THR A 1 90 ? -27.053 23.280 17.218 1.00 42.44 90 THR A C 1
ATOM 742 O O . THR A 1 90 ? -27.472 23.852 18.220 1.00 42.44 90 THR A O 1
ATOM 745 N N . THR A 1 91 ? -25.887 23.585 16.625 1.00 36.69 91 THR A N 1
ATOM 746 C CA . THR A 1 91 ? -25.375 24.958 16.377 1.00 36.69 91 THR A CA 1
ATOM 747 C C . THR A 1 91 ? -24.022 24.941 15.639 1.00 36.69 91 THR A C 1
ATOM 749 O O . THR A 1 91 ? -23.073 24.282 16.044 1.00 36.69 91 THR A O 1
ATOM 752 N N . THR A 1 92 ? -24.012 25.683 14.532 1.00 39.53 92 THR A N 1
ATOM 753 C CA . THR A 1 92 ? -22.971 26.465 13.841 1.00 39.53 92 THR A CA 1
ATOM 754 C C . THR A 1 92 ? -21.526 26.474 14.364 1.00 39.53 92 THR A C 1
ATOM 756 O O . THR A 1 92 ? -21.255 26.628 15.549 1.00 39.53 92 THR A O 1
ATOM 759 N N . CYS A 1 93 ? -20.601 26.446 13.399 1.00 46.06 93 CYS A N 1
ATOM 760 C CA . CYS A 1 93 ? -19.159 26.640 13.517 1.00 46.06 93 CYS A CA 1
ATOM 761 C C . CYS A 1 93 ? -18.746 27.827 14.406 1.00 46.06 93 CYS A C 1
ATOM 763 O O . CYS A 1 93 ? -19.167 28.959 14.176 1.00 46.06 93 CYS A O 1
ATOM 765 N N . SER A 1 94 ? -17.781 27.594 15.295 1.00 37.09 94 SER A N 1
ATOM 766 C CA . SER A 1 94 ? -16.862 28.628 15.772 1.00 37.09 94 SER A CA 1
ATOM 767 C C . SER A 1 94 ? -15.538 27.991 16.176 1.00 37.09 94 SER A C 1
ATOM 769 O O . SER A 1 94 ? -15.495 27.147 17.070 1.00 37.09 94 SER A O 1
ATOM 771 N N . ALA A 1 95 ? -14.466 28.412 15.508 1.00 49.22 95 ALA A N 1
ATOM 772 C CA . ALA A 1 95 ? -13.103 28.194 15.955 1.00 49.22 95 ALA A CA 1
ATOM 773 C C . ALA A 1 95 ? -12.915 28.868 17.321 1.00 49.22 95 ALA A C 1
ATOM 775 O O . ALA A 1 95 ? -13.047 30.087 17.438 1.00 49.22 95 ALA A O 1
ATOM 776 N N . SER A 1 96 ? -12.592 28.089 18.347 1.00 35.09 96 SER A N 1
ATOM 777 C CA . SER A 1 96 ? -12.060 28.607 19.602 1.00 35.09 96 SER A CA 1
ATOM 778 C C . SER A 1 96 ? -10.956 27.682 20.099 1.00 35.09 96 SER A C 1
ATOM 780 O O . SER A 1 96 ? -11.144 26.497 20.361 1.00 35.09 96 SER A O 1
ATOM 782 N N . ALA A 1 97 ? -9.762 28.263 20.176 1.00 44.72 97 ALA A N 1
ATOM 783 C CA . ALA A 1 97 ? -8.606 27.687 20.825 1.00 44.72 97 ALA A CA 1
ATOM 784 C C . ALA A 1 97 ? -8.941 27.387 22.294 1.00 44.72 97 ALA A C 1
ATOM 786 O O . ALA A 1 97 ? -9.223 28.297 23.072 1.00 44.72 97 ALA A O 1
ATOM 787 N N . SER A 1 98 ? -8.889 26.113 22.669 1.00 37.59 98 SER A N 1
ATOM 788 C CA . SER A 1 98 ? -8.830 25.674 24.060 1.00 37.59 98 SER A CA 1
ATOM 789 C C . SER A 1 98 ? -7.912 24.459 24.137 1.00 37.59 98 SER A C 1
ATOM 791 O O . SER A 1 98 ? -8.155 23.433 23.503 1.00 37.59 98 SER A O 1
ATOM 793 N N . GLY A 1 99 ? -6.803 24.636 24.856 1.00 38.50 99 GLY A N 1
ATOM 794 C CA . GLY A 1 99 ? -5.708 23.686 25.014 1.00 38.50 99 GLY A CA 1
ATOM 795 C C . GLY A 1 99 ? -6.078 22.491 25.883 1.00 38.50 99 GLY A C 1
ATOM 796 O O . GLY A 1 99 ? -5.633 22.384 27.022 1.00 38.50 99 GLY A O 1
ATOM 797 N N . TYR A 1 100 ? -6.832 21.560 25.313 1.00 35.72 100 TYR A N 1
ATOM 798 C CA . TYR A 1 100 ? -6.876 20.186 25.785 1.00 35.72 100 TYR A CA 1
ATOM 799 C C . TYR A 1 100 ? -6.023 19.346 24.848 1.00 35.72 100 TYR A C 1
ATOM 801 O O . TYR A 1 100 ? -6.155 19.455 23.632 1.00 35.72 100 TYR A O 1
ATOM 809 N N . HIS A 1 101 ? -5.134 18.529 25.413 1.00 41.22 101 HIS A N 1
ATOM 810 C CA . HIS A 1 101 ? -4.433 17.470 24.697 1.00 41.22 101 HIS A CA 1
ATOM 811 C C . HIS A 1 101 ? -5.464 16.612 23.953 1.00 41.22 101 HIS A C 1
ATOM 813 O O . HIS A 1 101 ? -6.016 15.666 24.514 1.00 41.22 101 HIS A O 1
ATOM 819 N N . HIS A 1 102 ? -5.741 16.945 22.692 1.00 44.91 102 HIS A N 1
ATOM 820 C CA . HIS A 1 102 ? -6.398 16.035 21.780 1.00 44.91 102 HIS A CA 1
ATOM 821 C C . HIS A 1 102 ? -5.431 14.865 21.654 1.00 44.91 102 HIS A C 1
ATOM 823 O O . HIS A 1 102 ? -4.352 14.980 21.075 1.00 44.91 102 HIS A O 1
ATOM 829 N N . HIS A 1 103 ? -5.770 13.739 22.276 1.00 46.69 103 HIS A N 1
ATOM 830 C CA . HIS A 1 103 ? -5.257 12.470 21.801 1.00 46.69 103 HIS A CA 1
ATOM 831 C C . HIS A 1 103 ? -5.725 12.391 20.349 1.00 46.69 103 HIS A C 1
ATOM 833 O O . HIS A 1 103 ? -6.888 12.092 20.100 1.00 46.69 103 HIS A O 1
ATOM 839 N N . HIS A 1 104 ? -4.854 12.781 19.416 1.00 52.38 104 HIS A N 1
ATOM 840 C CA . HIS A 1 104 ? -5.093 12.723 17.981 1.00 52.38 104 HIS A CA 1
ATOM 841 C C . HIS A 1 104 ? -5.240 11.244 17.594 1.00 52.38 104 HIS A C 1
ATOM 843 O O . HIS A 1 104 ? -4.288 10.582 17.187 1.00 52.38 104 HIS A O 1
ATOM 849 N N . GLN A 1 105 ? -6.426 10.687 17.840 1.00 65.56 105 GLN A N 1
ATOM 850 C CA . GLN A 1 105 ? -6.790 9.313 17.535 1.00 65.56 105 GLN A CA 1
ATOM 851 C C . GLN A 1 105 ? -7.307 9.276 16.101 1.00 65.56 105 GLN A C 1
ATOM 853 O O . GLN A 1 105 ? -8.489 9.469 15.841 1.00 65.56 105 GLN A O 1
ATOM 858 N N . GLY A 1 106 ? -6.377 9.060 15.183 1.00 78.38 106 GLY A N 1
ATOM 859 C CA . GLY A 1 106 ? -6.588 8.954 13.748 1.00 78.38 106 GLY A CA 1
ATOM 860 C C . GLY A 1 106 ? -5.233 8.956 13.044 1.00 78.38 106 GLY A C 1
ATOM 861 O O . GLY A 1 106 ? -4.245 9.467 13.583 1.00 78.38 106 GLY A O 1
ATOM 862 N N . LEU A 1 107 ? -5.164 8.391 11.838 1.00 88.75 107 LEU A N 1
ATOM 863 C CA . LEU A 1 107 ? -3.924 8.364 11.064 1.00 88.75 107 LEU A CA 1
ATOM 864 C C . LEU A 1 107 ? -3.500 9.790 10.685 1.00 88.75 107 LEU A C 1
ATOM 866 O O . LEU A 1 107 ? -4.097 10.399 9.802 1.00 88.75 107 LEU A O 1
ATOM 870 N N . GLN A 1 108 ? -2.459 10.304 11.339 1.00 89.94 108 GLN A N 1
ATOM 871 C CA . GLN A 1 108 ? -1.964 11.660 11.099 1.00 89.94 108 GLN A CA 1
ATOM 872 C C . GLN A 1 108 ? -1.268 11.784 9.730 1.00 89.94 108 GLN A C 1
ATOM 874 O O . GLN A 1 108 ? -0.644 10.811 9.279 1.00 89.94 108 GLN A O 1
ATOM 879 N N . PRO A 1 109 ? -1.314 12.962 9.077 1.00 92.25 109 PRO A N 1
ATOM 880 C CA . PRO A 1 109 ? -0.649 13.196 7.795 1.00 92.25 109 PRO A CA 1
ATOM 881 C C . PRO A 1 109 ? 0.832 12.815 7.791 1.00 92.25 109 PRO A C 1
ATOM 883 O O . PRO A 1 109 ? 1.288 12.157 6.859 1.00 92.25 109 PRO A O 1
ATOM 886 N N . GLU A 1 110 ? 1.578 13.146 8.845 1.00 92.31 110 GLU A N 1
ATOM 887 C CA . GLU A 1 110 ? 3.010 12.854 8.949 1.00 92.31 110 GLU A CA 1
ATOM 888 C C . GLU A 1 110 ? 3.271 11.350 8.908 1.00 92.31 110 GLU A C 1
ATOM 890 O O . GLU A 1 110 ? 4.213 10.896 8.261 1.00 92.31 110 GLU A O 1
ATOM 895 N N . LEU A 1 111 ? 2.421 10.561 9.568 1.00 90.94 111 LEU A N 1
ATOM 896 C CA . LEU A 1 111 ? 2.536 9.109 9.581 1.00 90.94 111 LEU A CA 1
ATOM 897 C C . LEU A 1 111 ? 2.118 8.498 8.239 1.00 90.94 111 LEU A C 1
ATOM 899 O O . LEU A 1 111 ? 2.769 7.566 7.766 1.00 90.94 111 LEU A O 1
ATOM 903 N N . PHE A 1 112 ? 1.078 9.045 7.605 1.00 94.31 112 PHE A N 1
ATOM 904 C CA . PHE A 1 112 ? 0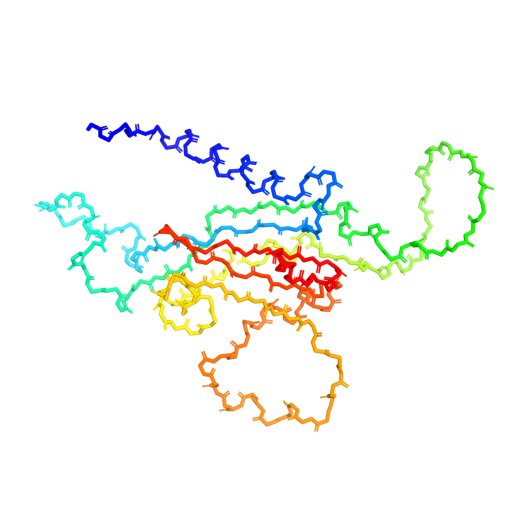.656 8.628 6.270 1.00 94.31 112 PHE A CA 1
ATOM 905 C C . PHE A 1 112 ? 1.761 8.862 5.235 1.00 94.31 112 PHE A C 1
ATOM 907 O O . PHE A 1 112 ? 2.168 7.931 4.545 1.00 94.31 112 PHE A O 1
ATOM 914 N N . PHE A 1 113 ? 2.314 10.074 5.178 1.00 94.69 113 PHE A N 1
ATOM 915 C CA . PHE A 1 113 ? 3.388 10.407 4.242 1.00 94.69 113 PHE A CA 1
ATOM 916 C C . PHE A 1 113 ? 4.728 9.772 4.615 1.00 94.69 113 PHE A C 1
ATOM 918 O O . PHE A 1 113 ? 5.562 9.559 3.743 1.00 94.69 113 PHE A O 1
ATOM 925 N N . LYS A 1 114 ? 4.954 9.383 5.874 1.00 92.19 114 LYS A N 1
ATOM 926 C CA . LYS A 1 114 ? 6.143 8.596 6.228 1.00 92.19 114 LYS A CA 1
ATOM 927 C C . LYS A 1 114 ? 6.191 7.268 5.474 1.00 92.19 114 LYS A C 1
ATOM 929 O O . LYS A 1 114 ? 7.280 6.835 5.108 1.00 92.19 114 LYS A O 1
ATOM 934 N N . MET A 1 115 ? 5.034 6.669 5.176 1.00 91.44 115 MET A N 1
ATOM 935 C CA . MET A 1 115 ? 4.973 5.445 4.375 1.00 91.44 115 MET A CA 1
ATOM 936 C C . MET A 1 115 ? 5.560 5.623 2.971 1.00 91.44 115 MET A C 1
ATOM 938 O O . MET A 1 115 ? 6.109 4.666 2.443 1.00 91.44 115 MET A O 1
ATOM 942 N N . SER A 1 116 ? 5.522 6.816 2.366 1.00 93.94 116 SER A N 1
ATOM 943 C CA . SER A 1 116 ? 6.038 7.003 0.999 1.00 93.94 116 SER A CA 1
ATOM 944 C C . SER A 1 116 ? 7.550 6.788 0.862 1.00 93.94 116 SER A C 1
ATOM 946 O O . SER A 1 116 ? 8.051 6.629 -0.249 1.00 93.94 116 SER A O 1
ATOM 948 N N . HIS A 1 117 ? 8.269 6.747 1.986 1.00 91.62 117 HIS A N 1
ATOM 949 C CA . HIS A 1 117 ? 9.706 6.489 2.046 1.00 91.62 117 HIS A CA 1
ATOM 950 C C . HIS A 1 117 ? 10.042 4.998 2.208 1.00 91.62 117 HIS A C 1
ATOM 952 O O . HIS A 1 117 ? 11.216 4.627 2.189 1.00 91.62 117 HIS A O 1
ATOM 958 N N . GLU A 1 118 ? 9.035 4.143 2.388 1.00 92.75 118 GLU A N 1
ATOM 959 C CA . GLU A 1 118 ? 9.224 2.704 2.529 1.00 92.75 118 GLU A CA 1
ATOM 960 C C . GLU A 1 118 ? 9.465 2.044 1.166 1.00 92.75 118 GLU A C 1
ATOM 962 O O . GLU A 1 118 ? 8.911 2.438 0.137 1.00 92.75 118 GLU A O 1
ATOM 967 N N . ILE A 1 119 ? 10.294 1.002 1.171 1.00 92.50 119 ILE A N 1
ATOM 968 C CA . ILE A 1 119 ? 10.596 0.182 -0.002 1.00 92.50 119 ILE A CA 1
ATOM 969 C C . ILE A 1 119 ? 10.491 -1.280 0.418 1.00 92.50 119 ILE A C 1
ATOM 971 O O . ILE A 1 119 ? 11.105 -1.690 1.404 1.00 92.50 119 ILE A O 1
ATOM 975 N N . TYR A 1 120 ? 9.754 -2.076 -0.353 1.00 93.12 120 TYR A N 1
ATOM 976 C CA . TYR A 1 120 ? 9.612 -3.513 -0.111 1.00 93.12 120 TYR A CA 1
ATOM 977 C C . TYR A 1 120 ? 10.254 -4.319 -1.236 1.00 93.12 120 TYR A C 1
ATOM 979 O O . TYR A 1 120 ? 10.222 -3.912 -2.393 1.00 93.12 120 TYR A O 1
ATOM 987 N N . ASN A 1 121 ? 10.816 -5.481 -0.923 1.00 92.62 121 ASN A N 1
ATOM 988 C CA . ASN A 1 121 ? 11.331 -6.394 -1.943 1.00 92.62 121 ASN A CA 1
ATOM 989 C C . ASN A 1 121 ? 10.183 -7.232 -2.519 1.00 92.62 121 ASN A C 1
ATOM 991 O O . ASN A 1 121 ? 9.347 -7.748 -1.780 1.00 92.62 121 ASN A O 1
ATOM 995 N N . TYR A 1 122 ? 10.135 -7.392 -3.838 1.00 93.00 122 TYR A N 1
ATOM 996 C CA . TYR A 1 122 ? 9.140 -8.240 -4.493 1.00 93.00 122 TYR A CA 1
ATOM 997 C C . TYR A 1 122 ? 9.371 -9.719 -4.147 1.00 93.00 122 TYR A C 1
ATOM 999 O O . TYR A 1 122 ? 10.491 -10.215 -4.238 1.00 93.00 122 TYR A O 1
ATOM 1007 N N . GLY A 1 123 ? 8.305 -10.435 -3.778 1.00 91.00 123 GLY A N 1
ATOM 1008 C CA . GLY A 1 123 ? 8.366 -11.836 -3.341 1.00 91.00 123 GLY A CA 1
ATOM 1009 C C . GLY A 1 123 ? 8.843 -12.052 -1.901 1.00 91.00 123 GLY A C 1
ATOM 1010 O O . GLY A 1 123 ? 8.819 -13.186 -1.427 1.00 91.00 123 GLY A O 1
ATOM 1011 N N . GLU A 1 124 ? 9.232 -10.997 -1.181 1.00 88.94 124 GLU A N 1
ATOM 1012 C CA . GLU A 1 124 ? 9.693 -11.084 0.207 1.00 88.94 124 GLU A CA 1
ATOM 1013 C C . GLU A 1 124 ? 8.814 -10.259 1.152 1.00 88.94 124 GLU A C 1
ATOM 1015 O O . GLU A 1 124 ? 8.259 -9.220 0.790 1.00 88.94 124 GLU A O 1
ATOM 1020 N N . GLY A 1 125 ? 8.694 -10.720 2.397 1.00 90.12 125 GLY A N 1
ATOM 1021 C CA . GLY A 1 125 ? 7.818 -10.095 3.383 1.00 90.12 125 GLY A CA 1
ATOM 1022 C C . GLY A 1 125 ? 6.344 -10.104 2.967 1.00 90.12 125 GLY A C 1
ATOM 1023 O O . GLY A 1 125 ? 5.939 -10.698 1.968 1.00 90.12 125 GLY A O 1
ATOM 1024 N N . LEU A 1 126 ? 5.512 -9.429 3.756 1.00 91.25 126 LEU A N 1
ATOM 1025 C CA . LEU A 1 126 ? 4.063 -9.481 3.588 1.00 91.25 126 LEU A CA 1
ATOM 1026 C C . LEU A 1 126 ? 3.587 -8.874 2.255 1.00 91.25 126 LEU A C 1
ATOM 1028 O O . LEU A 1 126 ? 2.875 -9.520 1.489 1.00 91.25 126 LEU A O 1
ATOM 1032 N N . ILE A 1 127 ? 3.999 -7.633 1.980 1.00 94.00 127 ILE A N 1
ATOM 1033 C CA . ILE A 1 127 ? 3.595 -6.882 0.783 1.00 94.00 127 ILE A CA 1
ATOM 1034 C C . ILE A 1 127 ? 4.209 -7.509 -0.473 1.00 94.00 127 ILE A C 1
ATOM 1036 O O . ILE A 1 127 ? 3.516 -7.683 -1.474 1.00 94.00 127 ILE A O 1
ATOM 1040 N N . GLY A 1 128 ? 5.485 -7.902 -0.415 1.00 94.00 128 GLY A N 1
ATOM 1041 C CA . GLY A 1 128 ? 6.176 -8.505 -1.549 1.00 94.00 128 GLY A CA 1
ATOM 1042 C C . GLY A 1 128 ? 5.614 -9.863 -1.952 1.00 94.00 128 GLY A C 1
ATOM 1043 O O . GLY A 1 128 ? 5.469 -10.111 -3.148 1.00 94.00 128 GLY A O 1
ATOM 1044 N N . LYS A 1 129 ? 5.247 -10.721 -0.991 1.00 93.00 129 LYS A N 1
ATOM 1045 C CA . LYS A 1 129 ? 4.563 -11.992 -1.285 1.00 93.00 129 LYS A CA 1
ATOM 1046 C C . LYS A 1 129 ? 3.183 -11.769 -1.897 1.00 93.00 129 LYS A C 1
ATOM 1048 O O . LYS A 1 129 ? 2.881 -12.372 -2.918 1.00 93.00 129 LYS A O 1
ATOM 1053 N N . VAL A 1 130 ? 2.378 -10.850 -1.349 1.00 94.94 130 VAL A N 1
ATOM 1054 C CA . VAL A 1 130 ? 1.060 -10.506 -1.923 1.00 94.94 130 VAL A CA 1
ATOM 1055 C C . VAL A 1 130 ? 1.185 -10.053 -3.381 1.00 94.94 130 VAL A C 1
ATOM 1057 O O . VAL A 1 130 ? 0.391 -10.460 -4.230 1.00 94.94 130 VAL A O 1
ATOM 1060 N N . ALA A 1 131 ? 2.215 -9.261 -3.686 1.00 94.81 131 ALA A N 1
ATOM 1061 C CA . ALA A 1 131 ? 2.529 -8.841 -5.046 1.00 94.81 131 ALA A CA 1
ATOM 1062 C C . ALA A 1 131 ? 2.885 -10.020 -5.965 1.00 94.81 131 ALA A C 1
ATOM 1064 O O . ALA A 1 131 ? 2.437 -10.065 -7.110 1.00 94.81 131 ALA A O 1
ATOM 1065 N N . ALA A 1 132 ? 3.703 -10.955 -5.472 1.00 92.94 132 ALA A N 1
ATOM 1066 C CA . ALA A 1 132 ? 4.215 -12.072 -6.256 1.00 92.94 132 ALA A CA 1
ATOM 1067 C C . ALA A 1 132 ? 3.183 -13.174 -6.504 1.00 92.94 132 ALA A C 1
ATOM 1069 O O . ALA A 1 132 ? 3.139 -13.725 -7.603 1.00 92.94 132 ALA A O 1
ATOM 1070 N N . ASP A 1 133 ? 2.343 -13.444 -5.509 1.00 93.56 133 ASP A N 1
ATOM 1071 C CA . ASP A 1 133 ? 1.322 -14.489 -5.551 1.00 93.56 133 ASP A CA 1
ATOM 1072 C C . ASP A 1 133 ? 0.009 -13.999 -6.184 1.00 93.56 133 ASP A C 1
ATOM 1074 O O . ASP A 1 133 ? -0.928 -14.780 -6.336 1.00 93.56 133 ASP A O 1
ATOM 1078 N N . HIS A 1 134 ? -0.084 -12.704 -6.524 1.00 93.25 134 HIS A N 1
ATOM 1079 C CA . HIS A 1 134 ? -1.322 -12.044 -6.959 1.00 93.25 134 HIS A CA 1
ATOM 1080 C C . HIS A 1 134 ? -2.497 -12.317 -6.003 1.00 93.25 134 HIS A C 1
ATOM 1082 O O . HIS A 1 134 ? -3.632 -12.550 -6.420 1.00 93.25 134 HIS A O 1
ATOM 1088 N N . SER A 1 135 ? -2.198 -12.326 -4.705 1.00 94.88 135 SER A N 1
ATOM 1089 C CA . SER A 1 135 ? -3.122 -12.731 -3.651 1.00 94.88 135 SER A CA 1
ATOM 1090 C C . SER A 1 135 ? -3.702 -11.522 -2.915 1.00 94.88 135 SER A C 1
ATOM 1092 O O . SER A 1 135 ? -3.543 -10.370 -3.322 1.00 94.88 135 SER A O 1
ATOM 1094 N N . HIS A 1 136 ? -4.411 -11.778 -1.822 1.00 94.88 136 HIS A N 1
ATOM 1095 C CA . HIS A 1 136 ? -4.916 -10.749 -0.927 1.00 94.88 136 HIS A CA 1
ATOM 1096 C C . HIS A 1 136 ? -4.703 -11.164 0.528 1.00 94.88 136 HIS A C 1
ATOM 1098 O O . HIS A 1 136 ? -4.710 -12.352 0.852 1.00 94.88 136 HIS A O 1
ATOM 1104 N N . LYS A 1 137 ? -4.522 -10.192 1.423 1.00 92.94 137 LYS A N 1
ATOM 1105 C CA . LYS A 1 137 ? -4.326 -10.454 2.851 1.00 92.94 137 LYS A CA 1
ATOM 1106 C C . LYS A 1 137 ? -4.939 -9.354 3.704 1.00 92.94 137 LYS A C 1
ATOM 1108 O O . LYS A 1 137 ? -4.666 -8.179 3.486 1.00 92.94 137 LYS A O 1
ATOM 1113 N N . TRP A 1 138 ? -5.720 -9.750 4.706 1.00 92.38 138 TRP A N 1
ATOM 1114 C CA . TRP A 1 138 ? -6.218 -8.861 5.753 1.00 92.38 138 TRP A CA 1
ATOM 1115 C C . TRP A 1 138 ? -5.364 -9.027 7.002 1.00 92.38 138 TRP A C 1
ATOM 1117 O O . TRP A 1 138 ? -5.094 -10.146 7.437 1.00 92.38 138 TRP A O 1
ATOM 1127 N N . VAL A 1 139 ? -4.947 -7.906 7.572 1.00 91.31 139 VAL A N 1
ATOM 1128 C CA . VAL A 1 139 ? -4.186 -7.834 8.813 1.00 91.31 139 VAL A CA 1
ATOM 1129 C C . VAL A 1 139 ? -4.959 -6.970 9.788 1.00 91.31 139 VAL A C 1
ATOM 1131 O O . VAL A 1 139 ? -5.386 -5.864 9.462 1.00 91.31 139 VAL A O 1
ATOM 1134 N N . TYR A 1 140 ? -5.163 -7.500 10.984 1.00 91.12 140 TYR A N 1
ATOM 1135 C CA . TYR A 1 140 ? -5.927 -6.846 12.034 1.00 91.12 140 TYR A CA 1
ATOM 1136 C C . TYR A 1 140 ? -4.991 -6.418 13.153 1.00 91.12 140 TYR A C 1
ATOM 1138 O O . TYR A 1 140 ? -4.008 -7.104 13.425 1.00 91.12 140 TYR A O 1
ATOM 1146 N N . LYS A 1 141 ? -5.331 -5.321 13.833 1.00 85.88 141 LYS A N 1
ATOM 1147 C CA . LYS A 1 141 ? -4.696 -4.979 15.105 1.00 85.88 141 LYS A CA 1
ATOM 1148 C C . LYS A 1 141 ? -4.934 -6.132 16.077 1.00 85.88 141 LYS A C 1
ATOM 1150 O O . LYS A 1 141 ? -6.085 -6.429 16.406 1.00 85.88 141 LYS A O 1
ATOM 1155 N N . GLU A 1 142 ? -3.864 -6.788 16.503 1.00 77.81 142 GLU A N 1
ATOM 1156 C CA . GLU A 1 142 ? -3.941 -7.845 17.506 1.00 77.81 142 GLU A CA 1
ATOM 1157 C C . GLU A 1 142 ? -4.400 -7.238 18.837 1.00 77.81 142 GLU A C 1
ATOM 1159 O O . GLU A 1 142 ? -3.940 -6.172 19.257 1.00 77.81 142 GLU A O 1
ATOM 1164 N N . ALA A 1 143 ? -5.369 -7.884 19.486 1.00 56.44 143 ALA A N 1
ATOM 1165 C CA . ALA A 1 143 ? -5.876 -7.453 20.779 1.00 56.44 143 ALA A CA 1
ATOM 1166 C C . ALA A 1 143 ? -4.895 -7.891 21.874 1.00 56.44 143 ALA A C 1
ATOM 1168 O O . ALA A 1 143 ? -5.113 -8.891 22.535 1.00 56.44 143 ALA A O 1
ATOM 1169 N N . ASN A 1 144 ? -3.807 -7.140 22.029 1.00 47.03 144 ASN A N 1
ATOM 1170 C CA . ASN A 1 144 ? -3.034 -7.030 23.263 1.00 47.03 144 ASN A CA 1
ATOM 1171 C C . ASN A 1 144 ? -2.742 -8.347 24.024 1.00 47.03 144 ASN A C 1
ATOM 1173 O O . ASN A 1 144 ? -3.131 -8.482 25.180 1.00 47.03 144 ASN A O 1
ATOM 1177 N N . GLU A 1 145 ? -1.972 -9.266 23.435 1.00 40.50 145 GLU A N 1
ATOM 1178 C CA . GLU A 1 145 ? -1.149 -10.205 24.215 1.00 40.50 145 GLU A CA 1
ATOM 1179 C C . GLU A 1 145 ? 0.251 -9.598 24.378 1.00 40.50 145 GLU A C 1
ATOM 1181 O O . GLU A 1 145 ? 1.219 -9.945 23.703 1.00 40.50 145 GLU A O 1
ATOM 1186 N N . GLN A 1 146 ? 0.349 -8.618 25.277 1.00 41.75 146 GLN A N 1
ATOM 1187 C CA . GLN A 1 146 ? 1.589 -7.920 25.633 1.00 41.75 146 GLN A CA 1
ATOM 1188 C C . GLN A 1 146 ? 2.628 -8.796 26.368 1.00 41.75 146 GLN A C 1
ATOM 1190 O O . GLN A 1 146 ? 3.617 -8.259 26.856 1.00 41.75 146 GLN A O 1
ATOM 1195 N N . GLU A 1 147 ? 2.485 -10.125 26.414 1.00 36.16 147 GLU A N 1
ATOM 1196 C CA . GLU A 1 147 ? 3.382 -10.989 27.201 1.00 36.16 147 GLU A CA 1
ATOM 1197 C C . GLU A 1 147 ? 4.328 -11.906 26.403 1.00 36.16 147 GLU A C 1
ATOM 1199 O O . GLU A 1 147 ? 5.192 -12.523 27.018 1.00 36.16 147 GLU A O 1
ATOM 1204 N N . ILE A 1 148 ? 4.285 -11.969 25.059 1.00 43.66 148 ILE A N 1
ATOM 1205 C CA . ILE A 1 148 ? 5.146 -12.928 24.308 1.00 43.66 148 ILE A CA 1
ATOM 1206 C C . ILE A 1 148 ? 6.033 -12.286 23.213 1.00 43.66 148 ILE A C 1
ATOM 1208 O O . ILE A 1 148 ? 6.771 -12.973 22.515 1.00 43.66 148 ILE A O 1
ATOM 1212 N N . ASN A 1 149 ? 6.083 -10.955 23.078 1.00 40.31 149 ASN A N 1
ATOM 1213 C CA . ASN A 1 149 ? 6.801 -10.312 21.956 1.00 40.31 149 ASN A CA 1
ATOM 1214 C C . ASN A 1 149 ? 8.220 -9.776 22.239 1.00 40.31 149 ASN A C 1
ATOM 1216 O O . ASN A 1 149 ? 8.826 -9.174 21.357 1.00 40.31 149 ASN A O 1
ATOM 1220 N N . PHE A 1 150 ? 8.824 -10.043 23.402 1.00 36.12 150 PHE A N 1
ATOM 1221 C CA . PHE A 1 150 ? 10.243 -9.694 23.618 1.00 36.12 150 PHE A CA 1
ATOM 1222 C C . PHE A 1 150 ? 11.233 -10.620 22.878 1.00 36.12 150 PHE A C 1
ATOM 1224 O O . PHE A 1 150 ? 12.411 -10.282 22.763 1.00 36.12 150 PHE A O 1
ATOM 1231 N N . LEU A 1 151 ? 10.771 -11.753 22.331 1.00 37.22 151 LEU A N 1
ATOM 1232 C CA . LEU A 1 151 ? 11.604 -12.714 21.588 1.00 37.22 151 LEU A CA 1
ATOM 1233 C C . LEU A 1 151 ? 11.423 -12.662 20.058 1.00 37.22 151 LEU A C 1
ATOM 1235 O O . LEU A 1 151 ? 12.269 -13.176 19.326 1.00 37.22 151 LEU A O 1
ATOM 1239 N N . SER A 1 152 ? 10.371 -12.017 19.541 1.00 41.16 152 SER A N 1
ATOM 1240 C CA . SER A 1 152 ? 10.087 -11.969 18.096 1.00 41.16 152 SER A CA 1
ATOM 1241 C C . SER A 1 152 ? 10.971 -10.983 17.324 1.00 41.16 152 SER A C 1
ATOM 1243 O O . SER A 1 152 ? 11.137 -11.129 16.117 1.00 41.16 152 SER A O 1
ATOM 1245 N N . THR A 1 153 ? 11.646 -10.053 18.008 1.00 39.59 153 THR A N 1
ATOM 1246 C CA . THR A 1 153 ? 12.599 -9.103 17.399 1.00 39.59 153 THR A CA 1
ATOM 1247 C C . THR A 1 153 ? 13.806 -9.788 16.737 1.00 39.59 153 THR A C 1
ATOM 1249 O O . THR A 1 153 ? 14.423 -9.205 15.846 1.00 39.59 153 THR A O 1
ATOM 1252 N N . TRP A 1 154 ? 14.142 -11.022 17.137 1.00 39.12 154 TRP A N 1
ATOM 1253 C CA . TRP A 1 154 ? 15.281 -11.784 16.599 1.00 39.12 154 TRP A CA 1
ATOM 1254 C C . TRP A 1 154 ? 14.895 -12.865 15.584 1.00 39.12 154 TRP A C 1
ATOM 1256 O O . TRP A 1 154 ? 15.758 -13.364 14.862 1.00 39.12 154 TRP A O 1
ATOM 1266 N N . HIS A 1 155 ? 13.607 -13.187 15.460 1.00 34.00 155 HIS A N 1
ATOM 1267 C CA . HIS A 1 155 ? 13.111 -14.049 14.397 1.00 34.00 155 HIS A CA 1
ATOM 1268 C C . HIS A 1 155 ? 12.549 -13.164 13.287 1.00 34.00 155 HIS A C 1
ATOM 1270 O O . HIS A 1 155 ? 11.389 -12.765 13.327 1.00 34.00 155 HIS A O 1
ATOM 1276 N N . ASN A 1 156 ? 13.370 -12.878 12.269 1.00 39.16 156 ASN A N 1
ATOM 1277 C CA . ASN A 1 156 ? 12.883 -12.410 10.969 1.00 39.16 156 ASN A CA 1
ATOM 1278 C C . ASN A 1 156 ? 12.010 -13.517 10.361 1.00 39.16 156 ASN A C 1
ATOM 1280 O O . ASN A 1 156 ? 12.450 -14.269 9.491 1.00 39.16 156 ASN A O 1
ATOM 1284 N N . SER A 1 157 ? 10.785 -13.678 10.863 1.00 47.97 157 SER A N 1
ATOM 1285 C CA . SER A 1 157 ? 9.815 -14.520 10.194 1.00 47.97 157 SER A CA 1
ATOM 1286 C C . SER A 1 157 ? 9.530 -13.858 8.841 1.00 47.97 157 SER A C 1
ATOM 1288 O O . SER A 1 157 ? 9.413 -12.626 8.756 1.00 47.97 157 SER A O 1
ATOM 1290 N N . PRO A 1 158 ? 9.419 -14.642 7.761 1.00 48.09 158 PRO A N 1
ATOM 1291 C CA . PRO A 1 158 ? 9.136 -14.113 6.430 1.00 48.09 158 PRO A CA 1
ATOM 1292 C C . PRO A 1 158 ? 7.731 -13.486 6.319 1.00 48.09 158 PRO A C 1
ATOM 1294 O O . PRO A 1 158 ? 7.354 -13.039 5.237 1.00 48.09 158 PRO A O 1
ATOM 1297 N N . ASP A 1 159 ? 6.970 -13.457 7.419 1.00 54.69 159 ASP A N 1
ATOM 1298 C CA . ASP A 1 159 ? 5.633 -12.878 7.550 1.00 54.69 159 ASP A CA 1
ATOM 1299 C C . ASP A 1 159 ? 5.571 -11.750 8.598 1.00 54.69 159 ASP A C 1
ATOM 1301 O O . ASP A 1 159 ? 4.478 -11.316 8.968 1.00 54.69 159 ASP A O 1
ATOM 1305 N N . SER A 1 160 ? 6.723 -11.263 9.076 1.00 65.44 160 SER A N 1
ATOM 1306 C CA . SER A 1 160 ? 6.780 -10.123 9.994 1.00 65.44 160 SER A CA 1
ATOM 1307 C C . SER A 1 160 ? 6.202 -8.866 9.334 1.00 65.44 160 SER A C 1
ATOM 1309 O O . SER A 1 160 ? 6.460 -8.561 8.164 1.00 65.44 160 SER A O 1
ATOM 1311 N N . GLN A 1 161 ? 5.348 -8.161 10.076 1.00 75.38 161 GLN A N 1
ATOM 1312 C CA . GLN A 1 161 ? 4.685 -6.955 9.589 1.00 75.38 161 GLN A CA 1
ATOM 1313 C C . GLN A 1 161 ? 5.706 -5.811 9.449 1.00 75.38 161 GLN A C 1
ATOM 1315 O O . GLN A 1 161 ? 6.633 -5.722 10.261 1.00 75.38 161 GLN A O 1
ATOM 1320 N N . PRO A 1 162 ? 5.560 -4.915 8.453 1.00 79.81 162 PRO A N 1
ATOM 1321 C CA . PRO A 1 162 ? 6.408 -3.733 8.352 1.00 79.81 162 PRO A CA 1
ATOM 1322 C C . PRO A 1 162 ? 6.407 -2.930 9.655 1.00 79.81 162 PRO A C 1
ATOM 1324 O O . PRO A 1 162 ? 5.353 -2.677 10.234 1.00 79.81 162 PRO A O 1
ATOM 1327 N N . ARG A 1 163 ? 7.580 -2.471 10.108 1.00 73.69 163 ARG A N 1
ATOM 1328 C CA . ARG A 1 163 ? 7.704 -1.725 11.379 1.00 73.69 163 ARG A CA 1
ATOM 1329 C C . ARG A 1 163 ? 6.846 -0.458 11.411 1.00 73.69 163 ARG A C 1
ATOM 1331 O O . ARG A 1 163 ? 6.405 -0.034 12.473 1.00 73.69 163 ARG A O 1
ATOM 1338 N N . THR A 1 164 ? 6.589 0.137 10.249 1.00 78.06 164 THR A N 1
ATOM 1339 C CA . THR A 1 164 ? 5.718 1.309 10.098 1.00 78.06 164 THR A CA 1
ATOM 1340 C C . THR A 1 164 ? 4.244 1.025 10.367 1.00 78.06 164 THR A C 1
ATOM 1342 O O . THR A 1 164 ? 3.482 1.964 10.591 1.00 78.06 164 THR A O 1
ATOM 1345 N N . TRP A 1 165 ? 3.818 -0.239 10.364 1.00 87.56 165 TRP A N 1
ATOM 1346 C CA . TRP A 1 165 ? 2.428 -0.606 10.628 1.00 87.56 165 TRP A CA 1
ATOM 1347 C C . TRP A 1 165 ? 2.072 -0.502 12.104 1.00 87.56 165 TRP A C 1
ATOM 1349 O O . TRP A 1 165 ? 0.945 -0.137 12.420 1.00 87.56 165 TRP A O 1
ATOM 1359 N N . GLU A 1 166 ? 3.032 -0.712 13.006 1.00 87.44 166 GLU A N 1
ATOM 1360 C CA . GLU A 1 166 ? 2.805 -0.533 14.443 1.00 87.44 166 GLU A CA 1
ATOM 1361 C C . GLU A 1 166 ? 2.326 0.891 14.746 1.00 87.44 166 GLU A C 1
ATOM 1363 O O . GLU A 1 166 ? 1.304 1.093 15.399 1.00 87.44 166 GLU A O 1
ATOM 1368 N N . ALA A 1 167 ? 2.989 1.893 14.167 1.00 86.94 167 ALA A N 1
ATOM 1369 C CA . ALA A 1 167 ? 2.570 3.283 14.303 1.00 86.94 167 ALA A CA 1
ATOM 1370 C C . ALA A 1 167 ? 1.169 3.531 13.706 1.00 86.94 167 ALA A C 1
ATOM 1372 O O . ALA A 1 167 ? 0.383 4.282 14.284 1.00 86.94 167 ALA A O 1
ATOM 1373 N N . GLN A 1 168 ? 0.809 2.872 12.595 1.00 90.62 168 GLN A N 1
ATOM 1374 C CA . GLN A 1 168 ? -0.547 2.951 12.029 1.00 90.62 168 GLN A CA 1
ATOM 1375 C C . GLN A 1 168 ? -1.590 2.377 12.999 1.00 90.62 168 GLN A C 1
ATOM 1377 O O . GLN A 1 168 ? -2.598 3.032 13.276 1.00 90.62 168 GLN A O 1
ATOM 1382 N N . PHE A 1 169 ? -1.336 1.203 13.583 1.00 90.50 169 PHE A N 1
ATOM 1383 C CA . PHE A 1 169 ? -2.229 0.592 14.572 1.00 90.50 169 PHE A CA 1
ATOM 1384 C C . PHE A 1 169 ? -2.336 1.404 15.871 1.00 90.50 169 PHE A C 1
ATOM 1386 O O . PHE A 1 169 ? -3.407 1.455 16.492 1.00 90.50 169 PHE A O 1
ATOM 1393 N N . GLN A 1 170 ? -1.256 2.065 16.289 1.00 88.19 170 GLN A N 1
ATOM 1394 C CA . GLN A 1 170 ? -1.258 2.987 17.427 1.00 88.19 170 GLN A CA 1
ATOM 1395 C C . GLN A 1 170 ? -2.062 4.256 17.129 1.00 88.19 170 GLN A C 1
ATOM 1397 O O . GLN A 1 170 ? -2.805 4.712 17.993 1.00 88.19 170 GLN A O 1
ATOM 1402 N N . SER A 1 171 ? -2.017 4.757 15.889 1.00 87.31 171 SER A N 1
ATOM 1403 C CA . SER A 1 171 ? -2.833 5.896 15.443 1.00 87.31 171 SER A CA 1
ATOM 1404 C C . SER A 1 171 ? -4.331 5.591 15.291 1.00 87.31 171 SER A C 1
ATOM 1406 O O . SER A 1 171 ? -5.103 6.479 14.956 1.00 87.31 171 SER A O 1
ATOM 1408 N N . GLY A 1 172 ? -4.772 4.354 15.540 1.00 89.31 172 GLY A N 1
ATOM 1409 C CA . GLY A 1 172 ? -6.193 3.987 15.538 1.00 89.31 172 GLY A CA 1
ATOM 1410 C C . GLY A 1 172 ? -6.654 3.166 14.335 1.00 89.31 172 GLY A C 1
ATOM 1411 O O . GLY A 1 172 ? -7.801 2.716 14.326 1.00 89.31 172 GLY A O 1
ATOM 1412 N N . ILE A 1 173 ? -5.781 2.888 13.360 1.00 92.00 173 ILE A N 1
ATOM 1413 C CA . ILE A 1 173 ? -6.063 1.872 12.337 1.00 92.00 173 ILE A CA 1
ATOM 1414 C C . ILE A 1 173 ? -6.269 0.521 13.035 1.00 92.00 173 ILE A C 1
ATOM 1416 O O . ILE A 1 173 ? -5.570 0.178 13.987 1.00 92.00 173 ILE A O 1
ATOM 1420 N N . LYS A 1 174 ? -7.263 -0.248 12.590 1.00 91.94 174 LYS A N 1
ATOM 1421 C CA . LYS A 1 174 ? -7.586 -1.585 13.118 1.00 91.94 174 LYS A CA 1
ATOM 1422 C C . LYS A 1 174 ? -7.521 -2.670 12.054 1.00 91.94 174 LYS A C 1
ATOM 1424 O O . LYS A 1 174 ? -7.353 -3.833 12.410 1.00 91.94 174 LYS A O 1
ATOM 1429 N N . THR A 1 175 ? -7.632 -2.306 10.778 1.00 93.56 175 THR A N 1
ATOM 1430 C CA . THR A 1 175 ? -7.480 -3.231 9.651 1.00 93.56 175 THR A CA 1
ATOM 1431 C C . THR A 1 175 ? -6.576 -2.624 8.595 1.00 93.56 175 THR A C 1
ATOM 1433 O O . THR A 1 175 ? -6.792 -1.481 8.200 1.00 93.56 175 THR A O 1
ATOM 1436 N N . ILE A 1 176 ? -5.631 -3.416 8.098 1.00 95.19 176 ILE A N 1
ATOM 1437 C CA . ILE A 1 176 ? -4.875 -3.158 6.876 1.00 95.19 176 ILE A CA 1
ATOM 1438 C C . ILE A 1 176 ? -5.178 -4.296 5.900 1.00 95.19 176 ILE A C 1
ATOM 1440 O O . ILE A 1 176 ? -5.012 -5.464 6.244 1.00 95.19 176 ILE A O 1
ATOM 1444 N N . ALA A 1 177 ? -5.632 -3.977 4.693 1.00 95.81 177 ALA A N 1
ATOM 1445 C CA . ALA A 1 177 ? -5.828 -4.953 3.626 1.00 95.81 177 ALA A CA 1
ATOM 1446 C C . ALA A 1 177 ? -4.806 -4.731 2.512 1.00 95.81 177 ALA A C 1
ATOM 1448 O O . ALA A 1 177 ? -4.576 -3.602 2.090 1.00 95.81 177 ALA A O 1
ATOM 1449 N N . LEU A 1 178 ? -4.210 -5.818 2.034 1.00 96.88 178 LEU A N 1
ATOM 1450 C CA . LEU A 1 178 ? -3.302 -5.849 0.896 1.00 96.88 178 LEU A CA 1
ATOM 1451 C C . LEU A 1 178 ? -3.958 -6.616 -0.242 1.00 96.88 178 LEU A C 1
ATOM 1453 O O . LEU A 1 178 ? -4.412 -7.742 -0.039 1.00 96.88 178 LEU A O 1
ATOM 1457 N N . ILE A 1 179 ? -3.984 -6.025 -1.431 1.00 97.38 179 ILE A N 1
ATOM 1458 C CA . ILE A 1 179 ? -4.579 -6.621 -2.627 1.00 97.38 179 ILE A CA 1
ATOM 1459 C C . ILE A 1 179 ? -3.547 -6.552 -3.749 1.00 97.38 179 ILE A C 1
ATOM 1461 O O . ILE A 1 179 ? -3.224 -5.469 -4.243 1.00 97.38 179 ILE A O 1
ATOM 1465 N N . GLY A 1 180 ? -3.009 -7.708 -4.133 1.00 96.69 180 GLY A N 1
ATOM 1466 C CA . GLY A 1 180 ? -2.101 -7.842 -5.262 1.00 96.69 180 GLY A CA 1
ATOM 1467 C C . GLY A 1 180 ? -2.841 -7.605 -6.573 1.00 96.69 180 GLY A C 1
ATOM 1468 O O . GLY A 1 180 ? -3.869 -8.217 -6.847 1.00 96.69 180 GLY A O 1
ATOM 1469 N N . VAL A 1 181 ? -2.305 -6.717 -7.401 1.00 95.44 181 VAL A N 1
ATOM 1470 C CA . VAL A 1 181 ? -2.786 -6.450 -8.759 1.00 95.44 181 VAL A CA 1
ATOM 1471 C C . VAL A 1 181 ? -1.637 -6.636 -9.746 1.00 95.44 181 VAL A C 1
ATOM 1473 O O . VAL A 1 181 ? -0.476 -6.744 -9.358 1.00 95.44 181 VAL A O 1
ATOM 1476 N N . ARG A 1 182 ? -1.934 -6.668 -11.050 1.00 91.00 182 ARG A N 1
ATOM 1477 C CA . ARG A 1 182 ? -0.921 -6.904 -12.100 1.00 91.00 182 ARG A CA 1
ATOM 1478 C C . ARG A 1 182 ? 0.299 -5.983 -11.982 1.00 91.00 182 ARG A C 1
ATOM 1480 O O . ARG A 1 182 ? 1.420 -6.389 -12.264 1.00 91.00 182 ARG A O 1
ATOM 1487 N N . GLU A 1 183 ? 0.051 -4.739 -11.602 1.00 91.25 183 GLU A N 1
ATOM 1488 C CA . GLU A 1 183 ? 1.030 -3.660 -11.602 1.00 91.25 183 GLU A CA 1
ATOM 1489 C C . GLU A 1 183 ? 1.670 -3.391 -10.232 1.00 91.25 183 GLU A C 1
ATOM 1491 O O . GLU A 1 183 ? 2.620 -2.615 -10.141 1.00 91.25 183 GLU A O 1
ATOM 1496 N N . GLY A 1 184 ? 1.152 -3.980 -9.155 1.00 95.75 184 GLY A N 1
ATOM 1497 C CA . GLY A 1 184 ? 1.468 -3.506 -7.816 1.00 95.75 184 GLY A CA 1
ATOM 1498 C C . GLY A 1 184 ? 0.651 -4.147 -6.710 1.00 95.75 184 GLY A C 1
ATOM 1499 O O . GLY A 1 184 ? 0.055 -5.207 -6.880 1.00 95.75 184 GLY A O 1
ATOM 1500 N N . VAL A 1 185 ? 0.601 -3.463 -5.574 1.00 98.06 185 VAL A N 1
ATOM 1501 C CA . VAL A 1 185 ? -0.261 -3.810 -4.442 1.00 98.06 185 VAL A CA 1
ATOM 1502 C C . VAL A 1 185 ? -1.049 -2.579 -4.029 1.00 98.06 185 VAL A C 1
ATOM 1504 O O . VAL A 1 185 ? -0.481 -1.504 -3.850 1.00 98.06 185 VAL A O 1
ATOM 1507 N N . VAL A 1 186 ? -2.356 -2.745 -3.843 1.00 98.19 186 VAL A N 1
ATOM 1508 C CA . VAL A 1 186 ? -3.200 -1.745 -3.189 1.00 98.19 186 VAL A CA 1
ATOM 1509 C C . VAL A 1 186 ? -3.232 -2.060 -1.695 1.00 98.19 186 VAL A C 1
ATOM 1511 O O . VAL A 1 186 ? -3.642 -3.153 -1.302 1.00 98.19 186 VAL A O 1
ATOM 1514 N N . GLN A 1 187 ? -2.792 -1.115 -0.868 1.00 97.62 187 GLN A N 1
ATOM 1515 C CA . GLN A 1 187 ? -2.887 -1.174 0.589 1.00 97.62 187 GLN A CA 1
ATOM 1516 C C . GLN A 1 187 ? -4.015 -0.258 1.060 1.00 97.62 187 GLN A C 1
ATOM 1518 O O . GLN A 1 187 ? -3.974 0.947 0.827 1.00 97.62 187 GLN A O 1
ATOM 1523 N N . LEU A 1 188 ? -4.995 -0.818 1.758 1.00 96.88 188 LEU A N 1
ATOM 1524 C CA . LEU A 1 188 ? -6.129 -0.093 2.324 1.00 96.88 188 LEU A CA 1
ATOM 1525 C C . LEU A 1 188 ? -6.049 -0.124 3.843 1.00 96.88 188 LEU A C 1
ATOM 1527 O O . LEU A 1 188 ? -5.658 -1.145 4.409 1.00 96.88 188 LEU A O 1
ATOM 1531 N N . GLY A 1 189 ? -6.456 0.954 4.505 1.00 95.19 189 GLY A N 1
ATOM 1532 C CA . GLY A 1 189 ? -6.569 0.974 5.961 1.00 95.19 189 GLY A CA 1
ATOM 1533 C C . GLY A 1 189 ? -7.920 1.449 6.446 1.00 95.19 189 GLY A C 1
ATOM 1534 O O . GLY A 1 189 ? -8.546 2.309 5.832 1.00 95.19 189 GLY A O 1
ATOM 1535 N N . ALA A 1 190 ? -8.366 0.877 7.558 1.00 93.50 190 ALA A N 1
ATOM 1536 C CA . ALA A 1 190 ? -9.629 1.198 8.205 1.00 93.50 190 ALA A CA 1
ATOM 1537 C C . ALA A 1 190 ? -9.443 1.298 9.720 1.00 93.50 190 ALA A C 1
ATOM 1539 O O . ALA A 1 190 ? -8.721 0.502 10.324 1.00 93.50 190 ALA A O 1
ATOM 1540 N N . VAL A 1 191 ? -10.155 2.227 10.354 1.00 91.62 191 VAL A N 1
ATOM 1541 C CA . VAL A 1 191 ? -10.198 2.387 11.825 1.00 91.62 191 VAL A CA 1
ATOM 1542 C C . VAL A 1 191 ? -11.149 1.399 12.519 1.00 91.62 191 VAL A C 1
ATOM 1544 O O . VAL A 1 191 ? -11.276 1.373 13.743 1.00 91.62 191 VAL A O 1
ATOM 1547 N N . HIS A 1 192 ? -11.796 0.535 11.738 1.00 88.94 192 HIS A N 1
ATOM 1548 C CA . HIS A 1 192 ? -12.654 -0.551 12.199 1.00 88.94 192 HIS A CA 1
ATOM 1549 C C . HIS A 1 192 ? -12.119 -1.903 11.743 1.00 88.94 192 HIS A C 1
ATOM 1551 O O . HIS A 1 192 ? -11.309 -1.989 10.817 1.00 88.94 192 HIS A O 1
ATOM 1557 N N . LYS A 1 193 ? -12.597 -2.976 12.380 1.00 90.12 193 LYS A N 1
ATOM 1558 C CA . LYS A 1 193 ? -12.354 -4.339 11.908 1.00 90.12 193 LYS A CA 1
ATOM 1559 C C . LYS A 1 193 ? -13.238 -4.614 10.686 1.00 90.12 193 LYS A C 1
ATOM 1561 O O . LYS A 1 193 ? -14.451 -4.723 10.831 1.00 90.12 193 LYS A O 1
ATOM 1566 N N . VAL A 1 194 ? -12.638 -4.728 9.502 1.00 86.75 194 VAL A N 1
ATOM 1567 C CA . VAL A 1 194 ? -13.357 -5.042 8.255 1.00 86.75 194 VAL A CA 1
ATOM 1568 C C . VAL A 1 194 ? -13.335 -6.552 8.036 1.00 86.75 194 VAL A C 1
ATOM 1570 O O . VAL A 1 194 ? -12.272 -7.147 7.847 1.00 86.75 194 VAL A O 1
ATOM 1573 N N . LEU A 1 195 ? -14.506 -7.184 8.089 1.00 82.56 195 LEU A N 1
ATOM 1574 C CA . LEU A 1 195 ? -14.661 -8.608 7.791 1.00 82.56 195 LEU A CA 1
ATOM 1575 C C . LEU A 1 195 ? -14.937 -8.791 6.300 1.00 82.56 195 LEU A C 1
ATOM 1577 O O . LEU A 1 195 ? -15.759 -8.072 5.730 1.00 82.56 195 LEU A O 1
ATOM 1581 N N . LEU A 1 196 ? -14.278 -9.773 5.684 1.00 73.19 196 LEU A N 1
ATOM 1582 C CA . LEU A 1 196 ? -14.616 -10.191 4.331 1.00 73.19 196 LEU A CA 1
ATOM 1583 C C . LEU A 1 196 ? -16.055 -10.727 4.348 1.00 73.19 196 LEU A C 1
ATOM 1585 O O . LEU A 1 196 ? -16.342 -11.718 5.018 1.00 73.19 196 LEU A O 1
ATOM 1589 N N . ARG A 1 197 ? -16.970 -10.055 3.646 1.00 62.62 197 ARG A N 1
ATOM 1590 C CA . ARG A 1 197 ? -18.320 -10.576 3.430 1.00 62.62 197 ARG A CA 1
ATOM 1591 C C . ARG A 1 197 ? -18.278 -11.502 2.224 1.00 62.62 197 ARG A C 1
ATOM 1593 O O . ARG A 1 197 ? -18.195 -11.034 1.093 1.00 62.62 197 ARG A O 1
ATOM 1600 N N . THR A 1 198 ? -18.303 -12.803 2.476 1.00 46.19 198 THR A N 1
ATOM 1601 C CA . THR A 1 198 ? -18.610 -13.802 1.451 1.00 46.19 198 THR A CA 1
ATOM 1602 C C . THR A 1 198 ? -20.124 -13.776 1.244 1.00 46.19 198 THR A C 1
ATOM 1604 O O . THR A 1 198 ? -20.863 -13.995 2.205 1.00 46.19 198 THR A O 1
ATOM 1607 N N . TYR A 1 199 ? -20.574 -13.427 0.039 1.00 38.38 199 TYR A N 1
ATOM 1608 C CA . TYR A 1 199 ? -21.971 -13.568 -0.382 1.00 38.38 199 TYR A CA 1
ATOM 1609 C C . TYR A 1 199 ? -22.173 -14.924 -1.052 1.00 38.38 199 TYR A C 1
ATOM 1611 O O . TYR A 1 199 ? -21.226 -15.368 -1.743 1.00 38.38 199 TYR A O 1
#

Organism: NCBI:txid586396